Protein AF-A0A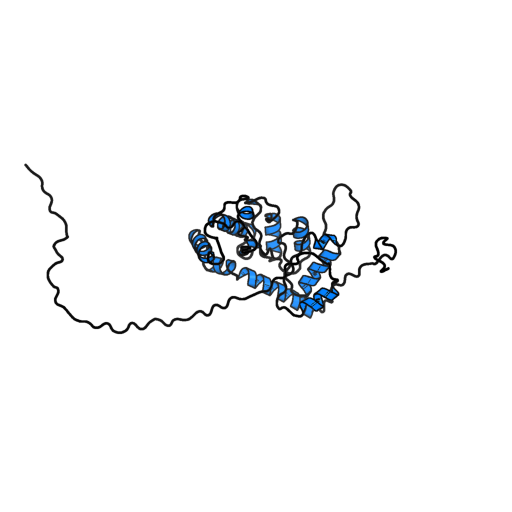1I8PXV7-F1 (afdb_monomer)

Secondary structure (DSSP, 8-state):
----PPP-TTSSS-S-------PPPPP-PPP------PPPP--EE---SS----HHHHHHHHTT-SS-EEE--TTGGGG-------S----PPPHHHHHHHHHHHHHT--EE-TT--HHHHHHHHHH-SSPPEESS--BTTTS--TTSBPHHHHHHHHHHT-EEEEP--HHHHTSSS--BHHHHHHHHHHHHHHH-GGGEEE---TTS-S-PPBT-SSGGGHHHHHHHHHHTT--HHHHHIIIIIHHHHHHHHHHHHHHHHHHTTPPP--------TT-TT-----

Radius of gyration: 28.36 Å; Cα contacts (8 Å, |Δi|>4): 393; chains: 1; bounding box: 56×61×109 Å

Organism: Stomoxys calcitrans (NCBI:txid35570)

Nearest PDB structures (foldseek):
  3itc-assembly1_A  TM=8.825E-01  e=2.964E-19  Streptomyces coelicolor
  6vgo-assembly1_A  TM=7.854E-01  e=2.476E-19  Homo sapiens
  1itq-assembly1_B  TM=7.625E-01  e=9.831E-19  Homo sapiens
  2i5g-assembly1_B  TM=8.433E-01  e=7.263E-14  Pseudomonas aeruginosa
  3neh-assembly2_B  TM=8.365E-01  e=6.286E-13  Listeria monocytogenes serotype 4b str. F2365

Structure (mmCIF, N/CA/C/O backbone):
data_AF-A0A1I8PXV7-F1
#
_entry.id   AF-A0A1I8PXV7-F1
#
loop_
_atom_site.group_PDB
_atom_site.id
_atom_site.type_symbol
_atom_site.label_atom_id
_atom_site.label_alt_id
_atom_site.label_comp_id
_atom_site.label_asym_id
_atom_site.label_entity_id
_atom_site.label_seq_id
_atom_site.pdbx_PDB_ins_code
_atom_site.Cartn_x
_atom_site.Cartn_y
_atom_site.Cartn_z
_atom_site.occupancy
_atom_site.B_iso_or_equiv
_atom_site.auth_seq_id
_atom_site.auth_comp_id
_atom_site.auth_asym_id
_atom_site.auth_atom_id
_atom_site.pdbx_PDB_model_num
ATOM 1 N N . MET A 1 1 ? 30.992 -25.961 -68.995 1.00 37.19 1 MET A N 1
ATOM 2 C CA . MET A 1 1 ? 31.068 -24.525 -69.340 1.00 37.19 1 MET A CA 1
ATOM 3 C C . MET A 1 1 ? 29.777 -23.842 -68.898 1.00 37.19 1 MET A C 1
ATOM 5 O O . MET A 1 1 ? 28.724 -24.256 -69.345 1.00 37.19 1 MET A O 1
ATOM 9 N N . LYS A 1 2 ? 29.919 -22.825 -68.035 1.00 37.06 2 LYS A N 1
ATOM 10 C CA . LYS A 1 2 ? 29.008 -21.704 -67.702 1.00 37.06 2 LYS A CA 1
ATOM 11 C C . LYS A 1 2 ? 27.611 -21.975 -67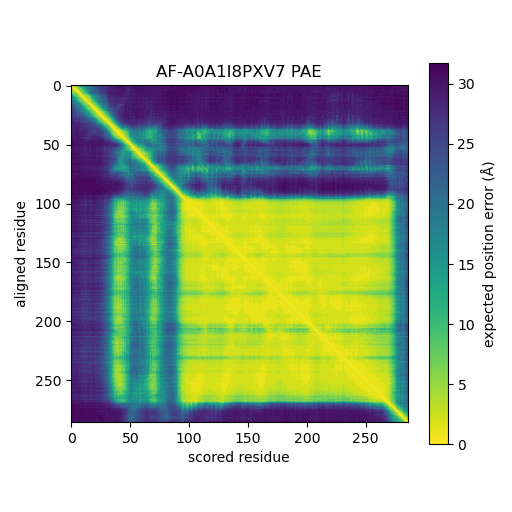.093 1.00 37.06 2 LYS A C 1
ATOM 13 O O . LYS A 1 2 ? 26.683 -22.420 -67.749 1.00 37.06 2 LYS A O 1
ATOM 18 N N . ASN A 1 3 ? 27.504 -21.535 -65.834 1.00 34.34 3 ASN A N 1
ATOM 19 C CA . ASN A 1 3 ? 26.310 -21.204 -65.048 1.00 34.34 3 ASN A CA 1
ATOM 20 C C . ASN A 1 3 ? 25.402 -20.149 -65.711 1.00 34.34 3 ASN A C 1
ATOM 22 O O . ASN A 1 3 ? 25.926 -19.159 -66.227 1.00 34.34 3 ASN A O 1
ATOM 26 N N . LYS A 1 4 ? 24.079 -20.239 -65.489 1.00 39.72 4 LYS A N 1
ATOM 27 C CA . LYS A 1 4 ? 23.257 -19.096 -65.029 1.00 39.72 4 LYS A CA 1
ATOM 28 C C . LYS A 1 4 ? 21.899 -19.550 -64.454 1.00 39.72 4 LYS A C 1
ATOM 30 O O . LYS A 1 4 ? 21.202 -20.346 -65.070 1.00 39.72 4 LYS A O 1
ATOM 35 N N . LYS A 1 5 ? 21.575 -19.041 -63.257 1.00 38.12 5 LYS A N 1
ATOM 36 C CA . LYS A 1 5 ? 20.282 -19.128 -62.544 1.00 38.12 5 LYS A CA 1
ATOM 37 C C . LYS A 1 5 ? 19.141 -18.507 -63.371 1.00 38.12 5 LYS A C 1
ATOM 39 O O . LYS A 1 5 ? 19.413 -17.522 -64.054 1.00 38.12 5 LYS A O 1
ATOM 44 N N . PRO A 1 6 ? 17.886 -18.973 -63.236 1.00 40.69 6 PRO A N 1
ATOM 45 C CA . PRO A 1 6 ? 16.718 -18.168 -63.564 1.00 40.69 6 PRO A CA 1
ATOM 46 C C . PRO A 1 6 ? 16.336 -17.256 -62.385 1.00 40.69 6 PRO A C 1
ATOM 48 O O . PRO A 1 6 ? 16.310 -17.680 -61.226 1.00 40.69 6 PRO A O 1
ATOM 51 N N . ASP A 1 7 ? 16.101 -15.992 -62.726 1.00 42.44 7 ASP A N 1
ATOM 52 C CA . ASP A 1 7 ? 15.756 -14.887 -61.838 1.00 42.44 7 ASP A CA 1
ATOM 53 C C . ASP A 1 7 ? 14.284 -14.923 -61.371 1.00 42.44 7 ASP A C 1
ATOM 55 O O . ASP A 1 7 ? 13.449 -15.675 -61.867 1.00 42.44 7 ASP A O 1
ATOM 59 N N . SER A 1 8 ? 14.029 -14.112 -60.345 1.00 39.75 8 SER A N 1
ATOM 60 C CA . SER A 1 8 ? 12.885 -14.029 -59.429 1.00 39.75 8 SER A CA 1
ATOM 61 C C . SER A 1 8 ? 11.462 -14.095 -59.999 1.00 39.75 8 SER A C 1
ATOM 63 O O . SER A 1 8 ? 11.155 -13.543 -61.050 1.00 39.75 8 SER A O 1
ATOM 65 N N . ALA A 1 9 ? 10.562 -14.610 -59.153 1.00 39.41 9 ALA A N 1
ATOM 66 C CA . ALA A 1 9 ? 9.099 -14.644 -59.247 1.00 39.41 9 ALA A CA 1
ATOM 67 C C . ALA A 1 9 ? 8.389 -13.263 -59.236 1.00 39.41 9 ALA A C 1
ATOM 69 O O . ALA A 1 9 ? 7.351 -13.104 -58.597 1.00 39.41 9 ALA A O 1
ATOM 70 N N . ALA A 1 10 ? 8.933 -12.259 -59.926 1.00 37.50 10 ALA A N 1
ATOM 71 C CA . ALA A 1 10 ? 8.373 -10.906 -59.996 1.00 37.50 10 ALA A CA 1
ATOM 72 C C . ALA A 1 10 ? 7.551 -10.625 -61.276 1.00 37.50 10 ALA A C 1
ATOM 74 O O . ALA A 1 10 ? 6.867 -9.607 -61.335 1.00 37.50 10 ALA A O 1
ATOM 75 N N . ASP A 1 11 ? 7.537 -11.533 -62.260 1.00 34.50 11 ASP A N 1
ATOM 76 C CA . ASP A 1 11 ? 6.943 -11.276 -63.589 1.00 34.50 11 ASP A CA 1
ATOM 77 C C . ASP A 1 11 ? 5.614 -11.997 -63.888 1.00 34.50 11 ASP A C 1
ATOM 79 O O . ASP A 1 11 ? 5.098 -11.923 -65.000 1.00 34.50 11 ASP A O 1
ATOM 83 N N . VAL A 1 12 ? 4.978 -12.635 -62.899 1.00 37.00 12 VAL A N 1
ATOM 84 C CA . VAL A 1 12 ? 3.647 -13.268 -63.082 1.00 37.00 12 VAL A CA 1
ATOM 85 C C . VAL A 1 12 ? 2.486 -12.317 -62.725 1.00 37.00 12 VAL A C 1
ATOM 87 O O . VAL A 1 12 ? 1.319 -12.669 -62.855 1.00 37.00 12 VAL A O 1
ATOM 90 N N . MET A 1 13 ? 2.762 -11.067 -62.335 1.00 33.72 13 MET A N 1
ATOM 91 C CA . MET A 1 13 ? 1.746 -10.156 -61.785 1.00 33.72 13 MET A CA 1
ATOM 92 C C . MET A 1 13 ? 1.446 -8.919 -62.649 1.00 33.72 13 MET A C 1
ATOM 94 O O . MET A 1 13 ? 1.262 -7.831 -62.113 1.00 33.72 13 MET A O 1
ATOM 98 N N . LYS A 1 14 ? 1.371 -9.049 -63.983 1.00 36.25 14 LYS A N 1
ATOM 99 C CA . LYS A 1 14 ? 0.862 -7.975 -64.868 1.00 36.25 14 LYS A CA 1
ATOM 100 C C . LYS A 1 14 ? 0.138 -8.505 -66.114 1.00 36.25 14 LYS A C 1
ATOM 102 O O . LYS A 1 14 ? 0.629 -8.371 -67.225 1.00 36.25 14 LYS A O 1
ATOM 107 N N . SER A 1 15 ? -1.061 -9.060 -65.956 1.00 35.09 15 SER A N 1
ATOM 108 C CA . SER A 1 15 ? -2.117 -8.942 -66.979 1.00 35.09 15 SER A CA 1
ATOM 109 C C . SER A 1 15 ? -3.463 -9.381 -66.406 1.00 35.09 15 SER A C 1
ATOM 111 O O . SER A 1 15 ? -3.721 -10.568 -66.260 1.00 35.09 15 SER A O 1
ATOM 113 N N . SER A 1 16 ? -4.290 -8.402 -66.021 1.00 31.20 16 SER A N 1
ATOM 114 C CA . SER A 1 16 ? -5.767 -8.437 -65.929 1.00 31.20 16 SER A CA 1
ATOM 115 C C . SER A 1 16 ? -6.234 -7.398 -64.907 1.00 31.20 16 SER A C 1
ATOM 117 O O . SER A 1 16 ? -6.727 -7.725 -63.833 1.00 31.20 16 SER A O 1
ATOM 119 N N . ILE A 1 17 ? -6.052 -6.115 -65.229 1.00 31.72 17 ILE A N 1
ATOM 120 C CA . ILE A 1 17 ? -6.784 -5.032 -64.567 1.00 31.72 17 ILE A CA 1
ATOM 121 C C . ILE A 1 17 ? -7.906 -4.647 -65.528 1.00 31.72 17 ILE A C 1
ATOM 123 O O . ILE A 1 17 ? -7.713 -3.856 -66.446 1.00 31.72 17 ILE A O 1
ATOM 127 N N . THR A 1 18 ? -9.077 -5.247 -65.331 1.00 31.31 18 THR A N 1
ATOM 128 C CA . THR A 1 18 ? -10.344 -4.691 -65.809 1.00 31.31 18 THR A CA 1
ATOM 129 C C . THR A 1 18 ? -11.074 -4.165 -64.585 1.00 31.31 18 THR A C 1
ATOM 131 O O . THR A 1 18 ? -11.407 -4.903 -63.660 1.00 31.31 18 THR A O 1
ATOM 134 N N . THR A 1 19 ? -11.251 -2.853 -64.571 1.00 33.19 19 THR A N 1
ATOM 135 C CA . THR A 1 19 ? -11.905 -2.054 -63.543 1.00 33.19 19 THR A CA 1
ATOM 136 C C . THR A 1 19 ? -13.349 -2.508 -63.316 1.00 33.19 19 THR A C 1
ATOM 138 O O . THR A 1 19 ? -14.207 -2.377 -64.186 1.00 33.19 19 THR A O 1
ATOM 141 N N . ARG A 1 20 ? -13.649 -3.002 -62.110 1.00 32.22 20 ARG A N 1
ATOM 142 C CA . ARG A 1 20 ? -15.012 -3.001 -61.563 1.00 32.22 20 ARG A CA 1
ATOM 143 C C . ARG A 1 20 ? -15.072 -1.940 -60.474 1.00 32.22 20 ARG A C 1
ATOM 145 O O . ARG A 1 20 ? -14.502 -2.119 -59.403 1.00 32.22 20 ARG A O 1
ATOM 152 N N . ASN A 1 21 ? -15.754 -0.837 -60.769 1.00 33.03 21 ASN A N 1
ATOM 153 C CA . ASN A 1 21 ? -16.145 0.154 -59.774 1.00 33.03 21 ASN A CA 1
ATOM 154 C C . ASN A 1 21 ? -17.132 -0.499 -58.800 1.00 33.03 21 ASN A C 1
ATOM 156 O O . ASN A 1 21 ? -18.304 -0.676 -59.125 1.00 33.03 21 ASN A O 1
ATOM 160 N N . VAL A 1 22 ? -16.646 -0.871 -57.618 1.00 37.91 22 VAL A N 1
ATOM 161 C CA . VAL A 1 22 ? -17.479 -1.232 -56.471 1.00 37.91 22 VAL A CA 1
ATOM 162 C C . VAL A 1 22 ? -17.454 -0.035 -55.530 1.00 37.91 22 VAL A C 1
ATOM 164 O O . VAL A 1 22 ? -16.447 0.239 -54.884 1.00 37.91 22 VAL A O 1
ATOM 167 N N . THR A 1 23 ? -18.551 0.715 -55.487 1.00 40.38 23 THR A N 1
ATOM 168 C CA . THR A 1 23 ? -18.790 1.725 -54.449 1.00 40.38 23 THR A CA 1
ATOM 169 C C . THR A 1 23 ? -18.796 1.046 -53.075 1.00 40.38 23 THR A C 1
ATOM 171 O O . THR A 1 23 ? -19.535 0.069 -52.906 1.00 40.38 23 THR A O 1
ATOM 174 N N . PRO A 1 24 ? -18.014 1.520 -52.088 1.00 34.88 24 PRO A N 1
ATOM 175 C CA . PRO A 1 24 ? -18.022 0.933 -50.757 1.00 34.88 24 PRO A CA 1
ATOM 176 C C . PRO A 1 24 ? -19.365 1.220 -50.075 1.00 34.88 24 PRO A C 1
ATOM 178 O O . PRO A 1 24 ? -19.802 2.367 -49.985 1.00 34.88 24 PRO A O 1
ATOM 181 N N . LYS A 1 25 ? -20.032 0.164 -49.594 1.00 36.06 25 LYS A N 1
ATOM 182 C CA . LYS A 1 25 ? -21.112 0.295 -48.605 1.00 36.06 25 LYS A CA 1
ATOM 183 C C . LYS A 1 25 ? -20.536 0.988 -47.361 1.00 36.06 25 LYS A C 1
ATOM 185 O O . LYS A 1 25 ? -19.413 0.646 -46.983 1.00 36.06 25 LYS A O 1
ATOM 190 N N . PRO A 1 26 ? -21.272 1.906 -46.712 1.00 32.59 26 PRO A N 1
ATOM 191 C CA . PRO A 1 26 ? -20.818 2.497 -45.462 1.00 32.59 26 PRO A CA 1
ATOM 192 C C . PRO A 1 26 ? -20.601 1.374 -44.444 1.00 32.59 26 PRO A C 1
ATOM 194 O O . PRO A 1 26 ? -21.505 0.576 -44.182 1.00 32.59 26 PRO A O 1
ATOM 197 N N . GLN A 1 27 ? -19.373 1.274 -43.937 1.00 38.16 27 GLN A N 1
ATOM 198 C CA . GLN A 1 27 ? -19.062 0.432 -42.793 1.00 38.16 27 GLN A CA 1
ATOM 199 C C . GLN A 1 27 ? -19.828 1.005 -41.608 1.00 38.16 27 GLN A C 1
ATOM 201 O O . GLN A 1 27 ? -19.639 2.157 -41.229 1.00 38.16 27 GLN A O 1
ATOM 206 N N . GLN A 1 28 ? -20.747 0.212 -41.078 1.00 38.09 28 GLN A N 1
ATOM 207 C CA . GLN A 1 28 ? -21.437 0.532 -39.846 1.00 38.09 28 GLN A CA 1
ATOM 208 C C . GLN A 1 28 ? -20.403 0.385 -38.726 1.00 38.09 28 GLN A C 1
ATOM 210 O O . GLN A 1 28 ? -19.932 -0.725 -38.471 1.00 38.09 28 GLN A O 1
ATOM 215 N N . GLU A 1 29 ? -19.975 1.513 -38.155 1.00 35.06 29 GLU A N 1
ATOM 216 C CA . GLU A 1 29 ? -19.094 1.533 -36.988 1.00 35.06 29 GLU A CA 1
ATOM 217 C C . GLU A 1 29 ? -19.704 0.651 -35.885 1.00 35.06 29 GLU A C 1
ATOM 219 O O . GLU A 1 29 ? -20.920 0.715 -35.657 1.00 35.06 29 GLU A O 1
ATOM 224 N N . PRO A 1 30 ? -18.908 -0.201 -35.210 1.00 34.94 30 PRO A N 1
ATOM 225 C CA . PRO A 1 30 ? -19.382 -0.864 -34.004 1.00 34.94 30 PRO A CA 1
ATOM 226 C C . PRO A 1 30 ? -19.786 0.216 -32.990 1.00 34.94 30 PRO A C 1
ATOM 228 O O . PRO A 1 30 ? -19.138 1.266 -32.951 1.00 34.94 30 PRO A O 1
ATOM 231 N N . PRO A 1 31 ? -20.849 0.001 -32.193 1.00 31.12 31 PRO A N 1
ATOM 232 C CA . PRO A 1 31 ? -21.305 1.004 -31.247 1.00 31.12 31 PRO A CA 1
ATOM 233 C C . PRO A 1 31 ? -20.132 1.386 -30.347 1.00 31.12 31 PRO A C 1
ATOM 235 O O . PRO A 1 31 ? -19.516 0.535 -29.703 1.00 31.12 31 PRO A O 1
ATOM 238 N N . SER A 1 32 ? -19.797 2.675 -30.357 1.00 39.38 32 SER A N 1
ATOM 239 C CA . SER A 1 32 ? -18.915 3.273 -29.374 1.00 39.38 32 SER A CA 1
ATOM 240 C C . SER A 1 32 ? -19.643 3.208 -28.038 1.00 39.38 32 SER A C 1
ATOM 242 O O . SER A 1 32 ? -20.326 4.155 -27.643 1.00 39.38 32 SER A O 1
ATOM 244 N N . ASP A 1 33 ? -19.536 2.073 -27.356 1.00 30.92 33 ASP A N 1
ATOM 245 C CA . ASP A 1 33 ? -19.817 2.001 -25.935 1.00 30.92 33 ASP A CA 1
ATOM 246 C C . ASP A 1 33 ? -18.778 2.902 -25.272 1.00 30.92 33 ASP A C 1
ATOM 248 O O . ASP A 1 33 ? -17.650 2.508 -24.971 1.00 30.92 33 ASP A O 1
ATOM 252 N N . SER A 1 34 ? -19.133 4.179 -25.140 1.00 27.80 34 SER A N 1
ATOM 253 C CA . SER A 1 34 ? -18.388 5.132 -24.348 1.00 27.80 34 SER A CA 1
ATOM 254 C C . SER A 1 34 ? -18.424 4.600 -22.924 1.00 27.80 34 SER A C 1
ATOM 256 O O . SER A 1 34 ? -19.402 4.800 -22.200 1.00 27.80 34 SER A O 1
ATOM 258 N N . ILE A 1 35 ? -17.381 3.876 -22.523 1.00 28.47 35 ILE A N 1
ATOM 259 C CA . ILE A 1 35 ? -17.146 3.574 -21.120 1.00 28.47 35 ILE A CA 1
ATOM 260 C C . ILE A 1 35 ? -16.927 4.935 -20.463 1.00 28.47 35 ILE A C 1
ATOM 262 O O . ILE A 1 35 ? -15.847 5.519 -20.538 1.00 28.47 35 ILE A O 1
ATOM 266 N N . SER A 1 36 ? -17.992 5.485 -19.880 1.00 25.06 36 SER A N 1
ATOM 267 C CA . SER A 1 36 ? -17.918 6.664 -19.030 1.00 25.06 36 SER A CA 1
ATOM 268 C C . SER A 1 36 ? -17.224 6.230 -17.743 1.00 25.06 36 SER A C 1
ATOM 270 O O . SER A 1 36 ? -17.849 5.806 -16.775 1.00 25.06 36 SER A O 1
ATOM 272 N N . ALA A 1 37 ? -15.893 6.222 -17.777 1.00 34.81 37 ALA A N 1
ATOM 273 C CA . ALA A 1 37 ? -15.072 5.989 -16.607 1.00 34.81 37 ALA A CA 1
ATOM 274 C C . ALA A 1 37 ? -14.958 7.314 -15.848 1.00 34.81 37 ALA A C 1
ATOM 276 O O . ALA A 1 37 ? -14.145 8.176 -16.175 1.00 34.81 37 ALA A O 1
ATOM 277 N N . THR A 1 38 ? -15.810 7.498 -14.844 1.00 45.16 38 THR A N 1
ATOM 278 C CA . THR A 1 38 ? -15.675 8.619 -13.912 1.00 45.16 38 THR A CA 1
ATOM 279 C C . THR A 1 38 ? -14.521 8.329 -12.959 1.00 45.16 38 THR A C 1
ATOM 281 O O . THR A 1 38 ? -14.507 7.296 -12.288 1.00 45.16 38 THR A O 1
ATOM 284 N N . VAL A 1 39 ? -13.560 9.249 -12.865 1.00 47.06 39 VAL A N 1
ATOM 285 C CA . VAL A 1 39 ? -12.515 9.194 -11.835 1.00 47.06 39 VAL A CA 1
ATOM 286 C C . VAL A 1 39 ? -13.173 9.404 -10.471 1.00 47.06 39 VAL A C 1
ATOM 288 O O . VAL A 1 39 ? -13.771 10.450 -10.219 1.00 47.06 39 VAL A O 1
ATOM 291 N N . GLN A 1 40 ? -13.076 8.413 -9.585 1.00 54.97 40 GLN A N 1
ATOM 292 C CA . GLN A 1 40 ? -13.538 8.558 -8.206 1.00 54.97 40 GLN A CA 1
ATOM 293 C C . GLN A 1 40 ? -12.524 9.385 -7.412 1.00 54.97 40 GLN A C 1
ATOM 295 O O . GLN A 1 40 ? -11.362 9.005 -7.282 1.00 54.97 40 GLN A O 1
ATOM 300 N N . ILE A 1 41 ? -12.969 10.521 -6.877 1.00 53.12 41 ILE A N 1
ATOM 301 C CA . ILE A 1 41 ? -12.155 11.374 -6.009 1.00 53.12 41 ILE A CA 1
ATOM 302 C C . ILE A 1 41 ? -12.451 10.993 -4.560 1.00 53.12 41 ILE A C 1
ATOM 304 O O . ILE A 1 41 ? -13.570 11.173 -4.084 1.00 53.12 41 ILE A O 1
ATOM 308 N N . ILE A 1 42 ? -11.435 10.492 -3.859 1.00 61.47 42 ILE A N 1
ATOM 309 C CA . ILE A 1 42 ? -11.479 10.220 -2.420 1.00 61.47 42 ILE A CA 1
ATOM 310 C C . ILE A 1 42 ? -10.547 11.218 -1.740 1.00 61.47 42 ILE A C 1
ATOM 312 O O . ILE A 1 42 ? -9.351 11.266 -2.034 1.00 61.47 42 ILE A O 1
ATOM 316 N N . LEU A 1 43 ? -11.091 12.043 -0.845 1.00 47.81 43 LEU A N 1
ATOM 317 C CA . LEU A 1 43 ? -10.303 13.052 -0.150 1.00 47.81 43 LEU A CA 1
ATOM 318 C C . LEU A 1 43 ? -9.534 12.415 1.011 1.00 47.81 43 LEU A C 1
ATOM 320 O O . LEU A 1 43 ? -10.118 11.942 1.981 1.00 47.81 43 LEU A O 1
ATOM 324 N N . MET A 1 44 ? -8.206 12.459 0.940 1.00 53.47 44 MET A N 1
ATOM 325 C CA . MET A 1 44 ? -7.335 12.019 2.029 1.00 53.47 44 MET A CA 1
ATOM 326 C C . MET A 1 44 ? -6.737 13.228 2.748 1.00 53.47 44 MET A C 1
ATOM 328 O O . MET A 1 44 ? -6.075 14.068 2.136 1.00 53.47 44 MET A O 1
ATOM 332 N N . LEU A 1 45 ? -6.948 13.322 4.063 1.00 46.75 45 LEU A N 1
ATOM 333 C CA . LEU A 1 45 ? -6.397 14.409 4.867 1.00 46.75 45 LEU A CA 1
ATOM 334 C C . LEU A 1 45 ? -4.979 14.066 5.331 1.00 46.75 45 LEU A C 1
ATOM 336 O O . LEU A 1 45 ? -4.757 13.256 6.233 1.00 46.75 45 LEU A O 1
ATOM 340 N N . PHE A 1 46 ? -3.998 14.760 4.759 1.00 42.44 46 PHE A N 1
ATOM 341 C CA . PHE A 1 46 ? -2.618 14.731 5.234 1.00 42.44 46 PHE A CA 1
ATOM 342 C C . PHE A 1 46 ? -2.402 15.852 6.253 1.00 42.44 46 PHE A C 1
ATOM 344 O O . PHE A 1 46 ? -2.236 17.016 5.892 1.00 42.44 46 PHE A O 1
ATOM 351 N N . ARG A 1 47 ? -2.389 15.530 7.554 1.00 43.25 47 ARG A N 1
ATOM 352 C CA . ARG A 1 47 ? -2.034 16.527 8.579 1.00 43.25 47 ARG A CA 1
ATOM 353 C C . ARG A 1 47 ? -0.546 16.876 8.491 1.00 43.25 47 ARG A C 1
ATOM 355 O O . ARG A 1 47 ? 0.309 16.112 8.938 1.00 43.25 47 ARG A O 1
ATOM 362 N N . ASN A 1 48 ? -0.259 18.077 7.991 1.00 29.55 48 ASN A N 1
ATOM 363 C CA . ASN A 1 48 ? 0.977 18.808 8.264 1.00 29.55 48 ASN A CA 1
ATOM 364 C C . ASN A 1 48 ? 0.797 19.605 9.570 1.00 29.55 48 ASN A C 1
ATOM 366 O O . ASN A 1 48 ? -0.159 20.358 9.736 1.00 29.55 48 ASN A O 1
ATOM 370 N N . ASN A 1 49 ? 1.686 19.386 10.539 1.00 34.44 49 ASN A N 1
ATOM 371 C CA . ASN A 1 49 ? 1.578 19.912 11.903 1.00 34.44 49 ASN A CA 1
ATOM 372 C C . ASN A 1 49 ? 1.495 21.445 11.981 1.00 34.44 49 ASN A C 1
ATOM 374 O O . ASN A 1 49 ? 2.456 22.104 11.587 1.00 34.44 49 ASN A O 1
ATOM 378 N N . LYS A 1 50 ? 0.464 21.974 12.666 1.00 27.19 50 LYS A N 1
ATOM 379 C CA . LYS A 1 50 ? 0.623 23.137 13.569 1.00 27.19 50 LYS A CA 1
ATOM 380 C C . LYS A 1 50 ? -0.137 23.078 14.906 1.00 27.19 50 LYS A C 1
AT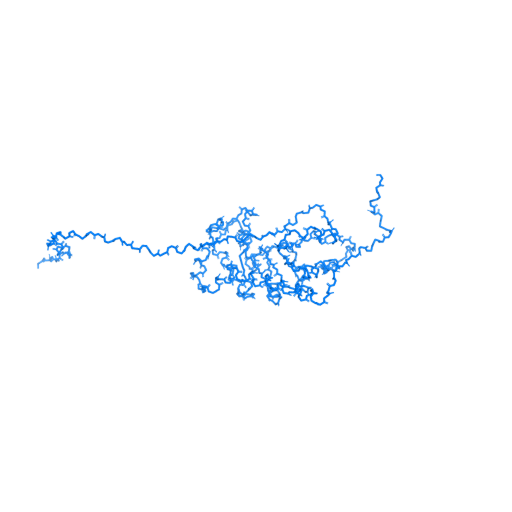OM 382 O O . LYS A 1 50 ? 0.382 23.659 15.846 1.00 27.19 50 LYS A O 1
ATOM 387 N N . CYS A 1 51 ? -1.230 22.327 15.086 1.00 27.80 51 CYS A N 1
ATOM 388 C CA . CYS A 1 51 ? -1.841 22.153 16.421 1.00 27.80 51 CYS A CA 1
ATOM 389 C C . CYS A 1 51 ? -2.473 20.761 16.600 1.00 27.80 51 CYS A C 1
ATOM 391 O O . CYS A 1 51 ? -3.115 20.237 15.682 1.00 27.80 51 CYS A O 1
ATOM 393 N N . ALA A 1 52 ? -2.297 20.165 17.784 1.00 36.50 52 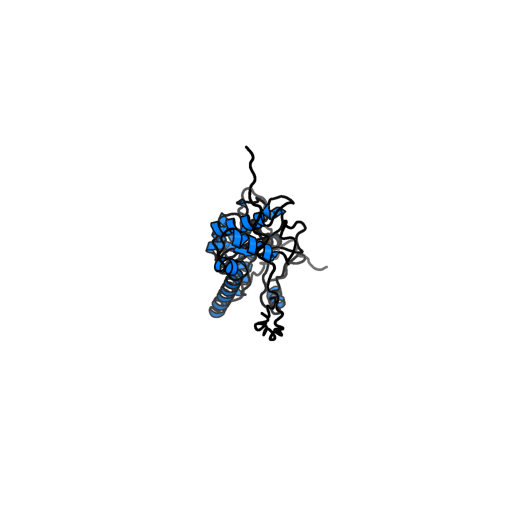ALA A N 1
ATOM 394 C CA . ALA A 1 52 ? -3.119 19.056 18.259 1.00 36.50 52 ALA A CA 1
ATOM 395 C C . ALA A 1 52 ? -4.505 19.620 18.606 1.00 36.50 52 ALA A C 1
ATOM 397 O O . ALA A 1 52 ? -4.596 20.608 19.326 1.00 36.50 52 ALA A O 1
ATOM 398 N N . ALA A 1 53 ? -5.561 19.028 18.053 1.00 36.28 53 ALA A N 1
ATOM 399 C CA . ALA A 1 53 ? -6.936 19.386 18.388 1.00 36.28 53 ALA A CA 1
ATOM 400 C C . ALA A 1 53 ? -7.505 18.251 19.250 1.00 36.28 53 ALA A C 1
ATOM 402 O O . ALA A 1 53 ? -7.163 17.094 18.974 1.00 36.28 53 ALA A O 1
ATOM 403 N N . PRO A 1 54 ? -8.305 18.548 20.286 1.00 36.94 54 PRO A N 1
ATOM 404 C CA . PRO A 1 54 ? -8.873 17.523 21.152 1.00 36.94 54 PRO A CA 1
ATOM 405 C C . PRO A 1 54 ? -9.816 16.584 20.369 1.00 36.94 54 PRO A C 1
ATOM 407 O O . PRO A 1 54 ? -10.335 16.980 19.321 1.00 36.94 54 PRO A O 1
ATOM 410 N N . PRO A 1 55 ? -10.055 15.348 20.854 1.00 42.62 55 PRO A N 1
ATOM 411 C CA . PRO A 1 55 ? -10.919 14.357 20.197 1.00 42.62 55 PRO A CA 1
ATOM 412 C C . PRO A 1 55 ? -12.323 14.888 19.855 1.00 42.62 55 PRO A C 1
ATOM 414 O O . PRO A 1 55 ? -12.867 14.591 18.799 1.00 42.62 55 PRO A O 1
ATOM 417 N N . SER A 1 56 ? -12.873 15.778 20.681 1.00 39.97 56 SER A N 1
ATOM 418 C CA . SER A 1 56 ? -14.161 16.435 20.422 1.00 39.97 56 SER A CA 1
ATOM 419 C C . SER A 1 56 ? -14.159 17.344 19.183 1.00 39.97 56 SER A C 1
ATOM 421 O O . SER A 1 56 ? -15.197 17.565 18.566 1.00 39.97 56 SER A O 1
ATOM 423 N N . SER A 1 57 ? -12.999 17.867 18.774 1.00 41.38 57 SER A N 1
ATOM 424 C CA . SER A 1 57 ? -12.861 18.725 17.589 1.00 41.38 57 SER A CA 1
ATOM 425 C C . SER A 1 57 ? -12.690 17.941 16.288 1.00 41.38 57 SER A C 1
ATOM 427 O O . SER A 1 57 ? -12.940 18.497 15.220 1.00 41.38 57 SER A O 1
ATOM 429 N N . VAL A 1 58 ? -12.260 16.673 16.346 1.00 48.06 58 VAL A N 1
ATOM 430 C CA . VAL A 1 58 ? -12.204 15.827 15.143 1.00 48.06 58 VAL A CA 1
ATOM 431 C C . VAL A 1 58 ? -13.595 15.363 14.736 1.00 48.06 58 VAL A C 1
ATOM 433 O O . VAL A 1 58 ? -13.867 15.420 13.547 1.00 48.06 58 VAL A O 1
ATOM 436 N N . GLU A 1 59 ? -14.506 15.047 15.664 1.00 42.12 59 GLU A N 1
ATOM 437 C CA . GLU A 1 59 ? -15.908 14.739 15.315 1.00 42.12 59 GLU A CA 1
ATOM 438 C C . GLU A 1 59 ? -16.611 15.916 14.610 1.00 42.12 59 GLU A C 1
ATOM 440 O O . GLU A 1 59 ? -17.290 15.712 13.603 1.00 42.12 59 GLU A O 1
ATOM 445 N N . ALA A 1 60 ? -16.387 17.155 15.069 1.00 32.25 60 ALA A N 1
ATOM 446 C CA . ALA A 1 60 ? -16.983 18.354 14.469 1.00 32.25 60 ALA A CA 1
ATOM 447 C C . ALA A 1 60 ? -16.424 18.692 13.072 1.00 32.25 60 ALA A C 1
ATOM 449 O O . ALA A 1 60 ? -17.146 19.230 12.235 1.00 32.25 60 ALA A O 1
ATOM 450 N N . LEU A 1 61 ? -15.155 18.366 12.800 1.00 34.03 61 LEU A N 1
ATOM 451 C CA . LEU A 1 61 ? -14.530 18.579 11.488 1.00 34.03 61 LEU A CA 1
ATOM 452 C C . LEU A 1 61 ? -14.789 17.405 10.517 1.00 34.03 61 LEU A C 1
ATOM 454 O O . LEU A 1 61 ? -14.761 17.602 9.304 1.00 34.03 61 LEU A O 1
ATOM 458 N N . LEU A 1 62 ? -15.059 16.197 11.031 1.00 38.97 62 LEU A N 1
ATOM 459 C CA . LEU A 1 62 ? -15.282 14.974 10.244 1.00 38.97 62 LEU A CA 1
ATOM 460 C C . LEU A 1 62 ? -16.682 14.850 9.639 1.00 38.97 62 LEU A C 1
ATOM 462 O O . LEU A 1 62 ? -16.846 14.116 8.667 1.00 38.97 62 LEU A O 1
ATOM 466 N N . PHE A 1 63 ? -17.686 15.541 10.184 1.00 31.39 63 PHE A N 1
ATOM 467 C CA . PHE A 1 63 ? -19.083 15.375 9.760 1.00 31.39 63 PHE A CA 1
ATOM 468 C C . PHE A 1 63 ? -19.365 15.849 8.315 1.00 31.39 63 PHE A C 1
ATOM 470 O O . PHE A 1 63 ? -20.471 15.661 7.817 1.00 31.39 63 PHE A O 1
ATOM 477 N N . LEU A 1 64 ? -18.380 16.446 7.626 1.00 29.50 64 LEU A N 1
ATOM 478 C CA . LEU A 1 64 ? -18.553 17.066 6.307 1.00 29.50 64 LEU A CA 1
ATOM 479 C C . LEU A 1 64 ? -17.936 16.299 5.119 1.00 29.50 64 LEU A C 1
ATOM 481 O O . LEU A 1 64 ? -18.149 16.710 3.981 1.00 29.50 64 LEU A O 1
ATOM 485 N N . LEU A 1 65 ? -17.166 15.222 5.323 1.00 31.58 65 LEU A N 1
ATOM 486 C CA . LEU A 1 65 ? -16.391 14.593 4.240 1.00 31.58 65 LEU A CA 1
ATOM 487 C C . LEU A 1 65 ? -16.516 13.062 4.256 1.00 31.58 65 LEU A C 1
ATOM 489 O O . LEU A 1 65 ? -15.982 12.383 5.133 1.00 31.58 65 LEU A O 1
ATOM 493 N N . LEU A 1 66 ? -17.227 12.525 3.259 1.00 38.12 66 LEU A N 1
ATOM 494 C CA . LEU A 1 66 ? -17.346 11.091 2.989 1.00 38.12 66 LEU A CA 1
ATOM 495 C C . LEU A 1 66 ? -15.955 10.482 2.725 1.00 38.12 66 LEU A C 1
ATOM 497 O O . LEU A 1 66 ? -15.285 10.833 1.759 1.00 38.12 66 LEU A O 1
ATOM 501 N N . VAL A 1 67 ? -15.582 9.542 3.601 1.00 41.22 67 VAL A N 1
ATOM 502 C CA . VAL A 1 67 ? -14.344 8.740 3.644 1.00 41.22 67 VAL A CA 1
ATOM 503 C C . VAL A 1 67 ? -13.093 9.523 4.073 1.00 41.22 67 VAL A C 1
ATOM 505 O O . VAL A 1 67 ? -12.213 9.841 3.279 1.00 41.22 67 VAL A O 1
ATOM 508 N N . CYS A 1 68 ? -12.978 9.790 5.378 1.00 45.22 68 CYS A N 1
ATOM 509 C CA . CYS A 1 68 ? -11.764 10.359 5.966 1.00 45.22 68 CYS A CA 1
ATOM 510 C C . CYS A 1 68 ? -10.750 9.263 6.333 1.00 45.22 68 CYS A C 1
ATOM 512 O O . CYS A 1 68 ? -10.941 8.484 7.266 1.00 45.22 68 CYS A O 1
ATOM 514 N N . HIS A 1 69 ? -9.622 9.264 5.630 1.00 46.44 69 HIS A N 1
ATOM 515 C CA . HIS A 1 69 ? -8.379 8.605 6.029 1.00 46.44 69 HIS A CA 1
ATOM 516 C C . HIS A 1 69 ? -7.518 9.582 6.842 1.00 46.44 69 HIS A C 1
ATOM 518 O O . HIS A 1 69 ? -7.318 10.719 6.406 1.00 46.44 69 HIS A O 1
ATOM 524 N N . ILE A 1 70 ? -6.993 9.165 8.001 1.00 49.53 70 ILE A N 1
ATOM 525 C CA . ILE A 1 70 ? -6.007 9.953 8.761 1.00 49.53 70 ILE A CA 1
ATOM 526 C C . ILE A 1 70 ? -4.669 9.227 8.747 1.00 49.53 70 ILE A C 1
ATOM 528 O O . ILE A 1 70 ? -4.543 8.089 9.199 1.00 49.53 70 ILE A O 1
ATOM 532 N N . ARG A 1 71 ? -3.632 9.949 8.317 1.00 49.97 71 ARG A N 1
ATOM 533 C CA . ARG A 1 71 ? -2.252 9.511 8.500 1.00 49.97 71 ARG A CA 1
ATOM 534 C C . ARG A 1 71 ? -1.783 9.744 9.928 1.00 49.97 71 ARG A C 1
ATOM 536 O O . ARG A 1 71 ? -1.730 10.886 10.391 1.00 49.97 71 ARG A O 1
ATOM 543 N N . ILE A 1 72 ? -1.368 8.673 10.599 1.00 54.50 72 ILE A N 1
ATOM 544 C CA . ILE A 1 72 ? -0.643 8.778 11.865 1.00 54.50 72 ILE A CA 1
ATOM 545 C C . ILE A 1 72 ? 0.800 9.182 11.535 1.00 54.50 72 ILE A C 1
ATOM 547 O O . ILE A 1 72 ? 1.405 8.665 10.605 1.00 54.50 72 ILE A O 1
ATOM 551 N N . ASN A 1 73 ? 1.368 10.144 12.263 1.00 41.34 73 ASN A N 1
ATOM 552 C CA . ASN A 1 73 ? 2.770 10.545 12.121 1.00 41.34 73 ASN A CA 1
ATOM 553 C C . ASN A 1 73 ? 3.452 10.468 13.492 1.00 41.34 73 ASN A C 1
ATOM 555 O O . ASN A 1 73 ? 2.837 10.801 14.506 1.00 41.34 73 ASN A O 1
ATOM 559 N N . ASN A 1 74 ? 4.740 10.111 13.529 1.00 38.47 74 ASN A N 1
ATOM 560 C CA . ASN A 1 74 ? 5.562 10.064 14.744 1.00 38.47 74 ASN A CA 1
ATOM 561 C C . ASN A 1 74 ? 5.509 11.364 15.570 1.00 38.47 74 ASN A C 1
ATOM 563 O O . ASN A 1 74 ? 5.700 11.341 16.782 1.00 38.47 74 ASN A O 1
ATOM 567 N N . LYS A 1 75 ? 5.237 12.515 14.941 1.00 36.12 75 LYS A N 1
ATOM 568 C CA . LYS A 1 75 ? 5.081 13.792 15.656 1.00 36.12 75 LYS A CA 1
ATOM 569 C C . LYS A 1 75 ? 3.702 13.981 16.304 1.00 36.12 75 LYS A C 1
ATOM 571 O O . LYS A 1 75 ? 3.641 14.626 17.344 1.00 36.12 75 LYS A O 1
ATOM 576 N N . THR A 1 76 ? 2.635 13.380 15.773 1.00 35.88 76 THR A N 1
ATOM 577 C CA . THR A 1 76 ? 1.318 13.315 16.440 1.00 35.88 76 THR A CA 1
ATOM 578 C C . THR A 1 76 ? 1.415 12.528 17.756 1.00 35.88 76 THR A C 1
ATOM 580 O O . THR A 1 76 ? 0.720 12.832 18.719 1.00 35.88 76 THR A O 1
ATOM 583 N N . LEU A 1 77 ? 2.365 11.587 17.834 1.00 36.78 77 LEU A N 1
ATOM 584 C CA . LEU A 1 77 ? 2.673 10.777 19.020 1.00 36.78 77 LEU A CA 1
ATOM 585 C C . LEU A 1 77 ? 3.476 11.527 20.098 1.00 36.78 77 LEU A C 1
ATOM 587 O O . LEU A 1 77 ? 3.551 11.070 21.237 1.00 36.78 77 LEU A O 1
ATOM 591 N N . HIS A 1 78 ? 4.078 12.679 19.776 1.00 29.95 78 HIS A N 1
ATOM 592 C CA . HIS A 1 78 ? 4.888 13.447 20.729 1.00 29.95 78 HIS A CA 1
ATOM 593 C C . HIS A 1 78 ? 4.083 14.351 21.673 1.00 29.95 78 HIS A C 1
ATOM 595 O O . HIS A 1 78 ? 4.685 14.944 22.566 1.00 29.95 78 HIS A O 1
ATOM 601 N N . ALA A 1 79 ? 2.753 14.408 21.553 1.00 29.25 79 ALA A N 1
ATOM 602 C CA . ALA A 1 79 ? 1.897 15.170 22.469 1.00 29.25 79 ALA A CA 1
ATOM 603 C C . ALA A 1 79 ? 1.802 14.575 23.894 1.00 29.25 79 ALA A C 1
ATOM 605 O O . ALA A 1 79 ? 1.136 15.141 24.751 1.00 29.25 79 ALA A O 1
ATOM 606 N N . SER A 1 80 ? 2.485 13.463 24.189 1.00 32.62 80 SER A N 1
ATOM 607 C CA . SER A 1 80 ? 2.628 12.952 25.556 1.00 32.62 80 SER A CA 1
ATOM 608 C C . SER A 1 80 ? 4.066 12.494 25.791 1.00 32.62 80 SER A C 1
ATOM 610 O O . SER A 1 80 ? 4.430 11.345 25.551 1.00 32.62 80 SER A O 1
ATOM 612 N N . LYS A 1 81 ? 4.928 13.429 26.200 1.00 27.06 81 LYS A N 1
ATOM 613 C CA . LYS A 1 81 ? 6.328 13.159 26.540 1.00 27.06 81 LYS A CA 1
ATOM 614 C C . LYS A 1 81 ? 6.564 13.499 28.013 1.00 27.06 81 LYS A C 1
ATOM 616 O O . LYS A 1 81 ? 7.088 14.555 28.329 1.00 27.06 81 LYS A O 1
ATOM 621 N N . HIS A 1 82 ? 6.236 12.569 28.909 1.00 29.75 82 HIS A N 1
ATOM 622 C CA . HIS A 1 82 ? 6.818 12.539 30.254 1.00 29.75 82 HIS A CA 1
ATOM 623 C C . HIS A 1 82 ? 7.285 11.124 30.597 1.00 29.75 82 HIS A C 1
ATOM 625 O O . HIS A 1 82 ? 6.511 10.266 31.005 1.00 29.75 82 HIS A O 1
ATOM 631 N N . GLY A 1 83 ? 8.585 10.893 30.420 1.00 25.95 83 GLY A N 1
ATOM 632 C CA . GLY A 1 83 ? 9.281 9.676 30.828 1.00 25.95 83 GLY A CA 1
ATOM 633 C C . GLY A 1 83 ? 10.773 9.824 30.547 1.00 25.95 83 GLY A C 1
ATOM 634 O O . GLY A 1 83 ? 11.165 10.055 29.406 1.00 25.95 83 GLY A O 1
ATOM 635 N N . LYS A 1 84 ? 11.589 9.802 31.604 1.00 25.52 84 LYS A N 1
ATOM 636 C CA . LYS A 1 84 ? 13.028 10.115 31.605 1.00 25.52 84 LYS A CA 1
ATOM 637 C C . LYS A 1 84 ? 13.832 9.221 30.648 1.00 25.52 84 LYS A C 1
ATOM 639 O O . LYS A 1 84 ? 13.539 8.042 30.494 1.00 25.52 84 LYS A O 1
ATOM 644 N N . ARG A 1 85 ? 14.902 9.792 30.075 1.00 34.75 85 ARG A N 1
ATOM 645 C CA . ARG A 1 85 ? 15.980 9.062 29.384 1.00 34.75 85 ARG A CA 1
ATOM 646 C C . ARG A 1 85 ? 16.575 8.010 30.327 1.00 34.75 85 ARG A C 1
ATOM 648 O O . ARG A 1 85 ? 17.166 8.371 31.340 1.00 34.75 85 ARG A O 1
ATOM 655 N N . GLY A 1 86 ? 16.442 6.742 29.955 1.00 25.38 86 GLY A N 1
ATOM 656 C CA . GLY A 1 86 ? 17.107 5.591 30.558 1.00 25.38 86 GLY A CA 1
ATOM 657 C C . GLY A 1 86 ? 17.218 4.479 29.513 1.00 25.38 86 GLY A C 1
ATOM 658 O O . GLY A 1 86 ? 16.299 4.289 28.721 1.00 25.38 86 GLY A O 1
ATOM 659 N N . ASN A 1 87 ? 18.380 3.830 29.453 1.00 30.09 87 ASN A N 1
ATOM 660 C CA . ASN A 1 87 ? 18.764 2.827 28.456 1.00 30.09 87 ASN A CA 1
ATOM 661 C C . ASN A 1 87 ? 17.721 1.711 28.272 1.00 30.09 87 ASN A C 1
ATOM 663 O O . ASN A 1 87 ? 17.264 1.126 29.246 1.00 30.09 87 ASN A O 1
ATOM 667 N N . GLY A 1 88 ? 17.422 1.391 27.006 1.00 33.62 88 GLY A N 1
ATOM 668 C CA . GLY A 1 88 ? 16.545 0.288 26.603 1.00 33.62 88 GLY A CA 1
ATOM 669 C C . GLY A 1 88 ? 15.063 0.606 26.794 1.00 33.62 88 GLY A C 1
ATOM 670 O O . GLY A 1 88 ? 14.477 0.277 27.816 1.00 33.62 88 GLY A O 1
ATOM 671 N N . SER A 1 89 ? 14.421 1.252 25.820 1.00 26.66 89 SER A N 1
ATOM 672 C CA . SER A 1 89 ? 12.976 1.499 25.885 1.00 26.66 89 SER A CA 1
ATOM 673 C C . SER A 1 89 ? 12.311 1.175 24.559 1.00 26.66 89 SER A C 1
ATOM 675 O O . SER A 1 89 ? 12.421 1.910 23.579 1.00 26.66 89 SER A O 1
ATOM 677 N N . PHE A 1 90 ? 11.630 0.032 24.579 1.00 32.06 90 PHE A N 1
ATOM 678 C CA . PHE A 1 90 ? 10.529 -0.353 23.708 1.00 32.06 90 PHE A CA 1
ATOM 679 C C . PHE A 1 90 ? 9.649 0.880 23.459 1.00 32.06 90 PHE A C 1
ATOM 681 O O . PHE A 1 90 ? 9.058 1.421 24.395 1.00 32.06 90 PHE A O 1
ATOM 688 N N . MET A 1 91 ? 9.638 1.393 22.227 1.00 35.41 91 MET A N 1
ATOM 689 C CA . MET A 1 91 ? 8.887 2.598 21.873 1.00 35.41 91 MET A CA 1
ATOM 690 C C . MET A 1 91 ? 7.413 2.221 21.702 1.00 35.41 91 MET A C 1
ATOM 692 O O . MET A 1 91 ? 6.909 2.146 20.590 1.00 35.41 91 MET A O 1
ATOM 696 N N . LEU A 1 92 ? 6.777 1.916 22.833 1.00 39.84 92 LEU A N 1
ATOM 697 C CA . LEU A 1 92 ? 5.361 1.613 22.960 1.00 39.84 92 LEU A CA 1
ATOM 698 C C . LEU A 1 92 ? 4.564 2.871 22.595 1.00 39.84 92 LEU A C 1
ATOM 700 O O . LEU A 1 92 ? 4.840 3.958 23.114 1.00 39.84 92 LEU A O 1
ATOM 704 N N . LEU A 1 93 ? 3.552 2.731 21.745 1.00 52.25 93 LEU A N 1
ATOM 705 C CA . LEU A 1 93 ? 2.503 3.718 21.560 1.00 52.25 93 LEU A CA 1
ATOM 706 C C . LEU A 1 93 ? 2.013 4.178 22.934 1.00 52.25 93 LEU A C 1
ATOM 708 O O . LEU A 1 93 ? 1.606 3.364 23.770 1.00 52.25 93 LEU A O 1
ATOM 712 N N . SER A 1 94 ? 2.047 5.493 23.164 1.00 58.31 94 SER A N 1
ATOM 713 C CA . SER A 1 94 ? 1.442 6.098 24.351 1.00 58.31 94 SER A CA 1
ATOM 714 C C . SER A 1 94 ? -0.027 5.665 24.442 1.00 58.31 94 SER A C 1
ATOM 716 O O . SER A 1 94 ? -0.660 5.416 23.411 1.00 58.31 94 SER A O 1
ATOM 718 N N . ARG A 1 95 ? -0.589 5.572 25.659 1.00 60.16 95 ARG A N 1
ATOM 719 C CA . ARG A 1 95 ? -1.993 5.151 25.882 1.00 60.16 95 ARG A CA 1
ATOM 720 C C . ARG A 1 95 ? -2.959 5.864 24.922 1.00 60.16 95 ARG A C 1
ATOM 722 O O . ARG A 1 95 ? -3.778 5.194 24.304 1.00 60.16 95 ARG A O 1
ATOM 729 N N . GLY A 1 96 ? -2.725 7.159 24.685 1.00 65.00 96 GLY A N 1
ATOM 730 C CA . GLY A 1 96 ? -3.503 7.982 23.757 1.00 65.00 96 GLY A CA 1
ATOM 731 C C . GLY A 1 96 ? -3.512 7.526 22.299 1.00 65.00 96 GLY A C 1
ATOM 732 O O . GLY A 1 96 ? -4.507 7.699 21.608 1.00 65.00 96 GLY A O 1
ATOM 733 N N . THR A 1 97 ? -2.453 6.886 21.804 1.00 67.88 97 THR A N 1
ATOM 734 C CA . THR A 1 97 ? -2.430 6.455 20.395 1.00 67.88 97 THR A CA 1
ATOM 735 C C . THR A 1 97 ? -3.263 5.202 20.167 1.00 67.88 97 THR A C 1
ATOM 737 O O . THR A 1 97 ? -3.950 5.093 19.154 1.00 67.88 97 THR A O 1
ATOM 740 N N . ARG A 1 98 ? -3.247 4.265 21.122 1.00 83.38 98 ARG A N 1
ATOM 741 C CA . ARG A 1 98 ? -4.087 3.061 21.044 1.00 83.38 98 ARG A CA 1
ATOM 742 C C . ARG A 1 98 ? -5.570 3.453 21.074 1.00 83.38 98 ARG A C 1
ATOM 744 O O . ARG A 1 98 ? -6.362 2.877 20.335 1.00 83.38 98 ARG A O 1
ATOM 751 N N . THR A 1 99 ? -5.926 4.466 21.868 1.00 84.38 99 THR A N 1
ATOM 752 C CA . THR A 1 99 ? -7.266 5.075 21.890 1.00 84.38 99 THR A CA 1
ATOM 753 C C . THR A 1 99 ? -7.644 5.658 20.527 1.00 84.38 99 THR A C 1
ATOM 755 O O . THR A 1 99 ? -8.713 5.344 20.014 1.00 84.38 99 THR A O 1
ATOM 758 N N . ILE A 1 100 ? -6.747 6.429 19.897 1.00 85.81 100 ILE A N 1
ATOM 759 C CA . ILE A 1 100 ? -6.987 7.016 18.567 1.00 85.81 100 ILE A CA 1
ATOM 760 C C . ILE A 1 100 ? -7.260 5.933 17.517 1.00 85.81 100 ILE A C 1
ATOM 762 O O . ILE A 1 100 ? -8.206 6.066 16.753 1.00 85.81 100 ILE A O 1
ATOM 766 N N . ILE A 1 101 ? -6.477 4.852 17.483 1.00 89.19 101 ILE A N 1
ATOM 767 C CA . ILE A 1 101 ? -6.677 3.768 16.502 1.00 89.19 101 ILE A CA 1
ATOM 768 C C . ILE A 1 101 ? -8.037 3.091 16.697 1.00 89.19 101 ILE A C 1
ATOM 770 O O . ILE A 1 101 ? -8.759 2.860 15.728 1.00 89.19 101 ILE A O 1
ATOM 774 N N . ARG A 1 102 ? -8.428 2.827 17.947 1.00 91.00 102 ARG A N 1
ATOM 775 C CA . ARG A 1 102 ? -9.748 2.258 18.251 1.00 91.00 102 ARG A CA 1
ATOM 776 C C . ARG A 1 102 ? -10.882 3.188 17.838 1.00 91.00 102 ARG A C 1
ATOM 778 O O . ARG A 1 102 ? -11.887 2.722 17.306 1.00 91.00 102 ARG A O 1
ATOM 785 N N . GLU A 1 103 ? -10.705 4.490 18.038 1.00 90.56 103 GLU A N 1
ATOM 786 C CA . GLU A 1 103 ? -11.664 5.501 17.603 1.00 90.56 103 GLU A CA 1
ATOM 787 C C . GLU A 1 103 ? -11.751 5.580 16.076 1.00 90.56 103 GLU A C 1
ATOM 789 O O . GLU A 1 103 ? -12.847 5.602 15.523 1.00 90.56 103 GLU A O 1
ATOM 794 N N . MET A 1 104 ? -10.618 5.498 15.374 1.00 91.88 104 MET A N 1
ATOM 795 C CA . MET A 1 104 ? -10.592 5.394 13.915 1.00 91.88 104 MET A CA 1
ATOM 796 C C . MET A 1 104 ? -11.359 4.158 13.431 1.00 91.88 104 MET A C 1
ATOM 798 O O . MET A 1 104 ? -12.198 4.273 12.541 1.00 91.88 104 MET A O 1
ATOM 802 N N . ASN A 1 105 ? -11.160 2.991 14.055 1.00 94.50 105 ASN A N 1
ATOM 803 C CA . ASN A 1 105 ? -11.931 1.791 13.720 1.00 94.50 105 ASN A CA 1
ATOM 804 C C . ASN A 1 105 ? -13.433 1.962 14.019 1.00 94.50 105 ASN A C 1
ATOM 806 O O . ASN A 1 105 ? -14.260 1.536 13.217 1.00 94.50 105 ASN A O 1
ATOM 810 N N . ARG A 1 106 ? -13.803 2.610 15.135 1.00 94.88 106 ARG A N 1
ATOM 811 C CA . ARG A 1 106 ? -15.205 2.917 15.489 1.00 94.88 106 ARG A CA 1
ATOM 812 C C . ARG A 1 106 ? -15.879 3.821 14.462 1.00 94.88 106 ARG A C 1
ATOM 814 O O . ARG A 1 106 ? -17.051 3.622 14.160 1.00 94.88 106 ARG A O 1
ATOM 821 N N . LEU A 1 107 ? -15.147 4.796 13.932 1.00 92.00 107 LEU A N 1
ATOM 822 C CA . LEU A 1 107 ? -15.641 5.759 12.949 1.00 92.00 107 LEU A CA 1
ATOM 823 C C . LEU A 1 107 ? -15.633 5.223 11.509 1.00 92.00 107 LEU A C 1
ATOM 825 O O . LEU A 1 107 ? -16.291 5.802 10.646 1.00 92.00 107 LEU A O 1
ATOM 829 N N . GLY A 1 108 ? -14.938 4.115 11.239 1.00 91.19 108 GLY A N 1
ATOM 830 C CA . GLY A 1 108 ? -14.737 3.607 9.877 1.00 91.19 108 GLY A CA 1
ATOM 831 C C . GLY A 1 108 ? -13.691 4.400 9.107 1.00 91.19 108 GLY A C 1
ATOM 832 O O . GLY A 1 108 ? -13.816 4.612 7.905 1.00 91.19 108 GLY A O 1
ATOM 833 N N . MET A 1 109 ? -12.671 4.872 9.814 1.00 90.19 109 MET A N 1
ATOM 834 C CA . MET A 1 109 ? -11.530 5.558 9.236 1.00 90.19 109 MET A CA 1
ATOM 835 C C . MET A 1 109 ? -10.392 4.573 9.004 1.00 90.19 109 MET A C 1
ATOM 837 O O . MET A 1 109 ? -9.995 3.837 9.911 1.00 90.19 109 MET A O 1
ATOM 841 N N . MET A 1 110 ? -9.822 4.606 7.801 1.00 91.31 110 MET A N 1
ATOM 842 C CA . MET A 1 110 ? -8.609 3.854 7.491 1.00 91.31 110 MET A CA 1
ATOM 843 C C . MET A 1 110 ? -7.418 4.401 8.284 1.00 91.31 110 MET A C 1
ATOM 845 O O . MET A 1 110 ? -7.238 5.615 8.416 1.00 91.31 110 MET A O 1
ATOM 849 N N . VAL A 1 111 ? -6.602 3.486 8.807 1.00 93.12 111 VAL A N 1
ATOM 850 C CA . VAL A 1 111 ? -5.357 3.794 9.518 1.00 93.12 111 VAL A CA 1
ATOM 851 C C . VAL A 1 111 ? -4.195 3.746 8.525 1.00 93.12 111 VAL A C 1
ATOM 853 O O . VAL A 1 111 ? -3.859 2.667 8.039 1.00 93.12 111 VAL A O 1
ATOM 856 N N . ASP A 1 112 ? -3.573 4.898 8.233 1.00 94.50 112 ASP A N 1
ATOM 857 C CA . ASP A 1 112 ? -2.328 4.953 7.442 1.00 94.50 112 ASP A CA 1
ATOM 858 C C . ASP A 1 112 ? -1.111 4.672 8.303 1.00 94.50 112 ASP A C 1
ATOM 860 O O . ASP A 1 112 ? -0.883 5.361 9.306 1.00 94.50 112 ASP A O 1
ATOM 864 N N . LEU A 1 113 ? -0.257 3.783 7.819 1.00 93.19 113 LEU A N 1
ATOM 865 C CA . LEU A 1 113 ? 1.051 3.518 8.395 1.00 93.19 113 LEU A CA 1
ATOM 866 C C . LEU A 1 113 ? 2.202 4.037 7.520 1.00 93.19 113 LEU A C 1
ATOM 868 O O . LEU A 1 113 ? 3.367 3.930 7.906 1.00 93.19 113 LEU A O 1
ATOM 872 N N . SER A 1 114 ? 1.937 4.672 6.374 1.00 90.44 114 SER A N 1
ATOM 873 C CA . SER A 1 114 ? 3.004 5.350 5.632 1.00 90.44 114 SER A CA 1
ATOM 874 C C . SER A 1 114 ? 3.581 6.527 6.441 1.00 90.44 114 SER A C 1
ATOM 876 O O . SER A 1 114 ? 2.846 7.339 6.996 1.00 90.44 114 SER A O 1
ATOM 878 N N . HIS A 1 115 ? 4.917 6.672 6.435 1.00 89.25 115 HIS A N 1
ATOM 879 C CA . HIS A 1 115 ? 5.723 7.642 7.224 1.00 89.25 115 HIS A CA 1
ATOM 880 C C . HIS A 1 115 ? 5.899 7.337 8.722 1.00 89.25 115 HIS A C 1
ATOM 882 O O . HIS A 1 115 ? 6.589 8.105 9.399 1.00 89.25 115 HIS A O 1
ATOM 888 N N . VAL A 1 116 ? 5.322 6.264 9.264 1.00 85.00 116 VAL A N 1
ATOM 889 C CA . VAL A 1 116 ? 5.485 5.944 10.694 1.00 85.00 116 VAL A CA 1
ATOM 890 C C . VAL A 1 116 ? 6.759 5.142 10.968 1.00 85.00 116 VAL A C 1
ATOM 892 O O . VAL A 1 116 ? 7.381 4.606 10.055 1.00 85.00 116 VAL A O 1
ATOM 895 N N . SER A 1 117 ? 7.181 5.077 12.235 1.00 87.62 117 SER A N 1
ATOM 896 C CA . SER A 1 117 ? 8.272 4.179 12.646 1.00 87.62 117 SER A CA 1
ATOM 897 C C . SER A 1 117 ? 7.826 2.712 12.656 1.00 87.62 117 SER A C 1
ATOM 899 O O . SER A 1 117 ? 6.655 2.435 12.900 1.00 87.62 117 SER A O 1
ATOM 901 N N . THR A 1 118 ? 8.755 1.763 12.510 1.00 89.12 118 THR A N 1
ATOM 902 C CA . THR A 1 118 ? 8.461 0.320 12.637 1.00 89.12 118 THR A CA 1
ATOM 903 C C . THR A 1 118 ? 7.806 -0.036 13.981 1.00 89.12 118 THR A C 1
ATOM 905 O O . THR A 1 118 ? 6.913 -0.875 14.025 1.00 89.12 118 THR A O 1
ATOM 908 N N . GLY A 1 119 ? 8.182 0.638 15.078 1.00 87.56 119 GLY A N 1
ATOM 909 C CA . GLY A 1 119 ? 7.521 0.457 16.380 1.00 87.56 119 GLY A CA 1
ATOM 910 C C . GLY A 1 119 ? 6.043 0.855 16.341 1.00 87.56 119 GLY A C 1
ATOM 911 O O . GLY A 1 119 ? 5.179 0.096 16.766 1.00 87.56 119 GLY A O 1
ATOM 912 N N . THR A 1 120 ? 5.741 2.001 15.725 1.00 86.44 120 THR A N 1
ATOM 913 C CA . THR A 1 120 ? 4.362 2.449 15.490 1.00 86.44 120 THR A CA 1
ATOM 914 C C . THR A 1 120 ? 3.593 1.505 14.567 1.00 86.44 120 THR A C 1
ATOM 916 O O . THR A 1 120 ? 2.420 1.262 14.829 1.00 86.44 120 THR A O 1
ATOM 919 N N . MET A 1 121 ? 4.228 0.959 13.519 1.00 91.19 121 MET A N 1
ATOM 920 C CA . MET A 1 121 ? 3.591 -0.032 12.638 1.00 91.19 121 MET A CA 1
ATOM 921 C C . MET A 1 121 ? 3.148 -1.254 13.443 1.00 91.19 121 MET A C 1
ATOM 923 O O . MET A 1 121 ? 1.988 -1.648 13.372 1.00 91.19 121 MET A O 1
ATOM 927 N N . ARG A 1 122 ? 4.062 -1.810 14.248 1.00 92.94 122 ARG A N 1
ATOM 928 C CA . ARG A 1 122 ? 3.814 -2.995 15.074 1.00 92.94 122 ARG A CA 1
ATOM 929 C C . ARG A 1 122 ? 2.659 -2.782 16.041 1.00 92.94 122 ARG A C 1
ATOM 931 O O . ARG A 1 122 ? 1.730 -3.581 16.067 1.00 92.94 122 ARG A O 1
ATOM 938 N N . ASP A 1 123 ? 2.695 -1.693 16.795 1.00 88.94 123 ASP A N 1
ATOM 939 C CA . ASP A 1 123 ? 1.662 -1.416 17.788 1.00 88.94 123 ASP A CA 1
ATOM 940 C C . ASP A 1 123 ? 0.307 -1.090 17.142 1.00 88.94 123 ASP A C 1
ATOM 942 O O . ASP A 1 123 ? -0.740 -1.418 17.697 1.00 88.94 123 ASP A O 1
ATOM 946 N N . ALA A 1 124 ? 0.299 -0.449 15.969 1.00 91.06 124 ALA A N 1
ATOM 947 C CA . ALA A 1 124 ? -0.938 -0.189 15.245 1.00 91.06 124 ALA A CA 1
ATOM 948 C C . ALA A 1 124 ? -1.559 -1.477 14.695 1.00 91.06 124 ALA A C 1
ATOM 950 O O . ALA A 1 124 ? -2.767 -1.661 14.815 1.00 91.06 124 ALA A O 1
ATOM 951 N N . LEU A 1 125 ? -0.739 -2.379 14.153 1.00 94.75 125 LEU A N 1
ATOM 952 C CA . LEU A 1 125 ? -1.167 -3.701 13.691 1.00 94.75 125 LEU A CA 1
ATOM 953 C C . LEU A 1 125 ? -1.659 -4.593 14.837 1.00 94.75 125 LEU A C 1
ATOM 955 O O . LEU A 1 125 ? -2.553 -5.405 14.628 1.00 94.75 125 LEU A O 1
ATOM 959 N N . GLU A 1 126 ? -1.108 -4.433 16.043 1.00 94.38 126 GLU A N 1
ATOM 960 C CA . GLU A 1 126 ? -1.573 -5.137 17.244 1.00 94.38 126 GLU A CA 1
ATOM 961 C C . GLU A 1 126 ? -2.945 -4.631 17.724 1.00 94.38 126 GLU A C 1
ATOM 963 O O . GLU A 1 126 ? -3.744 -5.398 18.255 1.00 94.38 126 GLU A O 1
ATOM 968 N N . VAL A 1 127 ? -3.218 -3.330 17.575 1.00 93.69 127 VAL A N 1
ATOM 969 C CA . VAL A 1 127 ? -4.417 -2.686 18.137 1.00 93.69 127 VAL A CA 1
ATOM 970 C C . VAL A 1 127 ? -5.574 -2.591 17.145 1.00 93.69 127 VAL A C 1
ATOM 972 O O . VAL A 1 127 ? -6.723 -2.598 17.581 1.00 93.69 127 VAL A O 1
ATOM 975 N N . SER A 1 128 ? -5.295 -2.447 15.848 1.00 95.56 128 SER A N 1
ATOM 976 C CA . SER A 1 128 ? -6.328 -2.190 14.844 1.00 95.56 128 SER A CA 1
ATOM 977 C C . SER A 1 128 ? -7.205 -3.419 14.623 1.00 95.56 128 SER A C 1
ATOM 979 O O . SER A 1 128 ? -6.735 -4.475 14.206 1.00 95.56 128 SER A O 1
ATOM 981 N N . GLU A 1 129 ? -8.502 -3.247 14.852 1.00 96.44 129 GLU A N 1
ATOM 982 C CA . GLU A 1 129 ? -9.533 -4.255 14.585 1.00 96.44 129 GLU A CA 1
ATOM 983 C C . GLU A 1 129 ? -9.989 -4.229 13.119 1.00 96.44 129 GLU A C 1
ATOM 985 O O . GLU A 1 129 ? -10.551 -5.202 12.625 1.00 96.44 129 GLU A O 1
ATOM 990 N N . ALA A 1 130 ? -9.740 -3.119 12.418 1.00 97.19 130 ALA A N 1
ATOM 991 C CA . ALA A 1 130 ? -9.971 -2.993 10.984 1.00 97.19 130 ALA A CA 1
ATOM 992 C C . ALA A 1 130 ? -8.656 -3.120 10.190 1.00 97.19 130 ALA A C 1
ATOM 994 O O . ALA A 1 130 ? -7.578 -2.852 10.744 1.00 97.19 130 ALA A O 1
ATOM 995 N N . PRO A 1 131 ? -8.726 -3.472 8.894 1.00 98.19 131 PRO A N 1
ATOM 996 C CA . PRO A 1 131 ? -7.564 -3.475 8.017 1.00 98.19 131 PRO A CA 1
ATOM 997 C C . PRO A 1 131 ? -6.866 -2.112 7.944 1.00 98.19 131 PRO A C 1
ATOM 999 O O . PRO A 1 131 ? -7.509 -1.078 7.744 1.00 98.19 131 PRO A O 1
ATOM 1002 N N . VAL A 1 132 ? -5.541 -2.114 8.078 1.00 96.81 132 VAL A N 1
ATOM 1003 C CA . VAL A 1 132 ? -4.697 -0.919 7.922 1.00 96.81 132 VAL A CA 1
ATOM 1004 C C . VAL A 1 132 ? -4.219 -0.752 6.482 1.00 96.81 132 VAL A C 1
ATOM 1006 O O . VAL A 1 132 ? -4.241 -1.696 5.688 1.00 96.81 132 VAL A O 1
ATOM 1009 N N . ILE A 1 133 ? -3.724 0.441 6.150 1.00 97.25 133 ILE A N 1
ATOM 1010 C CA . ILE A 1 133 ? -3.120 0.709 4.845 1.00 97.25 133 ILE A CA 1
ATOM 1011 C C . ILE A 1 133 ? -1.722 1.308 4.987 1.00 97.25 133 ILE A C 1
ATOM 1013 O O . ILE A 1 133 ? -1.436 2.045 5.928 1.00 97.25 133 ILE A O 1
ATOM 1017 N N . PHE A 1 134 ? -0.868 1.054 4.005 1.00 97.00 134 PHE A N 1
ATOM 1018 C CA . PHE A 1 134 ? 0.270 1.915 3.697 1.00 97.00 134 PHE A CA 1
ATOM 1019 C C . PHE A 1 134 ? -0.047 2.634 2.395 1.00 97.00 134 PHE A C 1
ATOM 1021 O O . PHE A 1 134 ? -0.032 2.007 1.335 1.00 97.00 134 PHE A O 1
ATOM 1028 N N . SER A 1 135 ? -0.370 3.927 2.461 1.00 94.56 135 SER A N 1
ATOM 1029 C CA . SER A 1 135 ? -0.872 4.637 1.284 1.00 94.56 135 SER A CA 1
ATOM 1030 C C . SER A 1 135 ? 0.147 4.791 0.153 1.00 94.56 135 SER A C 1
ATOM 1032 O O . SER A 1 135 ? -0.238 4.952 -1.000 1.00 94.56 135 SER A O 1
ATOM 1034 N N . HIS A 1 136 ? 1.437 4.809 0.487 1.00 95.94 136 HIS A N 1
ATOM 1035 C CA . HIS A 1 136 ? 2.536 4.987 -0.466 1.00 95.94 136 HIS A CA 1
ATOM 1036 C C . HIS A 1 136 ? 3.876 4.612 0.188 1.00 95.94 136 HIS A C 1
ATOM 1038 O O . HIS A 1 136 ? 4.693 5.462 0.571 1.00 95.94 136 HIS A O 1
ATOM 1044 N N . SER A 1 137 ? 4.122 3.311 0.297 1.00 96.56 137 SER A N 1
ATOM 1045 C CA . SER A 1 137 ? 5.378 2.737 0.795 1.00 96.56 137 SER A CA 1
ATOM 1046 C C . SER A 1 137 ? 5.807 1.552 -0.073 1.00 96.56 137 SER A C 1
ATOM 1048 O O . SER A 1 137 ? 4.969 0.919 -0.707 1.00 96.56 137 SER A O 1
ATOM 1050 N N . SER A 1 138 ? 7.102 1.236 -0.089 1.00 97.94 138 SER A N 1
ATOM 1051 C CA . SER A 1 138 ? 7.657 0.135 -0.890 1.00 97.94 138 SER A CA 1
ATOM 1052 C C . SER A 1 138 ? 8.347 -0.912 0.006 1.00 97.94 138 SER A C 1
ATOM 1054 O O . SER A 1 138 ? 8.404 -0.758 1.227 1.00 97.94 138 SER A O 1
ATOM 1056 N N . ALA A 1 139 ? 8.816 -2.019 -0.574 1.00 98.38 139 ALA A N 1
ATOM 1057 C CA . ALA A 1 139 ? 9.483 -3.116 0.150 1.00 98.38 139 ALA A CA 1
ATOM 1058 C C . ALA A 1 139 ? 10.901 -2.769 0.654 1.00 98.38 139 ALA A C 1
ATOM 1060 O O . ALA A 1 139 ? 11.743 -2.307 -0.115 1.00 98.38 139 ALA A O 1
ATOM 1061 N N . TYR A 1 140 ? 11.185 -3.030 1.933 1.00 98.06 140 TYR A N 1
ATOM 1062 C CA . TYR A 1 140 ? 12.475 -2.707 2.560 1.00 98.06 140 TYR A CA 1
ATOM 1063 C C . TYR A 1 140 ? 13.622 -3.597 2.069 1.00 98.06 140 TYR A C 1
ATOM 1065 O O . TYR A 1 140 ? 14.735 -3.115 1.889 1.00 98.06 140 TYR A O 1
ATOM 1073 N N . GLU A 1 141 ? 13.343 -4.871 1.791 1.00 97.81 141 GLU A N 1
ATOM 1074 C CA . GLU A 1 141 ? 14.358 -5.847 1.369 1.00 97.81 141 GLU A CA 1
ATOM 1075 C C . GLU A 1 141 ? 14.977 -5.545 -0.006 1.00 97.81 141 GLU A C 1
ATOM 1077 O O . GLU A 1 141 ? 16.061 -6.030 -0.317 1.00 97.81 141 GLU A O 1
ATOM 1082 N N . LEU A 1 142 ? 14.309 -4.737 -0.836 1.00 97.94 142 LEU A N 1
ATOM 1083 C CA . LEU A 1 142 ? 14.858 -4.275 -2.118 1.00 97.94 142 LEU A CA 1
ATOM 1084 C C . LEU A 1 142 ? 15.557 -2.915 -1.999 1.00 97.94 142 LEU A C 1
ATOM 1086 O O . LEU A 1 142 ? 16.568 -2.678 -2.655 1.00 97.94 142 LEU A O 1
ATOM 1090 N N . CYS A 1 143 ? 15.048 -2.033 -1.135 1.00 97.44 143 CYS A N 1
ATOM 1091 C CA . CYS A 1 143 ? 15.690 -0.768 -0.800 1.00 97.44 143 CYS A CA 1
ATOM 1092 C C . CYS A 1 143 ? 15.473 -0.437 0.682 1.00 97.44 143 CYS A C 1
ATOM 1094 O O . CYS A 1 143 ? 14.357 -0.155 1.131 1.00 97.44 143 CYS A O 1
ATOM 1096 N N . ASN A 1 144 ? 16.573 -0.422 1.436 1.00 95.62 144 ASN A N 1
ATOM 1097 C CA . ASN A 1 144 ? 16.623 -0.389 2.899 1.00 95.62 144 ASN A CA 1
ATOM 1098 C C . ASN A 1 144 ? 16.441 1.013 3.520 1.00 95.62 144 ASN A C 1
ATOM 1100 O O . ASN A 1 144 ? 17.092 1.386 4.499 1.00 95.62 144 ASN A O 1
ATOM 1104 N N . THR A 1 145 ? 15.521 1.805 2.977 1.00 93.81 145 THR A N 1
ATOM 1105 C CA . THR A 1 145 ? 15.153 3.118 3.522 1.00 93.81 145 THR A CA 1
ATOM 1106 C C . THR A 1 145 ? 14.164 2.991 4.682 1.00 93.81 145 THR A C 1
ATOM 1108 O O . THR A 1 145 ? 13.279 2.140 4.671 1.00 93.81 145 THR A O 1
ATOM 1111 N N . SER A 1 146 ? 14.221 3.901 5.660 1.00 90.94 146 SER A N 1
ATOM 1112 C CA . SER A 1 146 ? 13.268 3.958 6.791 1.00 90.94 146 SER A CA 1
ATOM 1113 C C . SER A 1 146 ? 11.807 4.186 6.377 1.00 90.94 146 SER A C 1
ATOM 1115 O O . SER A 1 146 ? 10.903 4.166 7.209 1.00 90.94 146 SER A O 1
ATOM 1117 N N . ARG A 1 147 ? 11.579 4.452 5.090 1.00 92.81 147 ARG A N 1
ATOM 1118 C CA . ARG A 1 147 ? 10.280 4.700 4.465 1.00 92.81 147 ARG A CA 1
ATOM 1119 C C . ARG A 1 147 ? 9.609 3.450 3.915 1.00 92.81 147 ARG A C 1
ATOM 1121 O O . ARG A 1 147 ? 8.397 3.485 3.682 1.00 92.81 147 ARG A O 1
ATOM 1128 N N . ASN A 1 148 ? 10.397 2.399 3.735 1.00 97.19 148 ASN A N 1
ATOM 1129 C CA . ASN A 1 148 ? 9.964 1.115 3.233 1.00 97.19 148 ASN A CA 1
ATOM 1130 C C . ASN A 1 148 ? 9.652 0.157 4.381 1.00 97.19 148 ASN A C 1
ATOM 1132 O O . ASN A 1 148 ? 10.137 0.316 5.503 1.00 97.19 148 ASN A O 1
ATOM 1136 N N . VAL A 1 149 ? 8.805 -0.819 4.082 1.00 97.94 149 VAL A N 1
ATOM 1137 C CA . VAL A 1 149 ? 8.212 -1.728 5.063 1.00 97.94 149 VAL A CA 1
ATOM 1138 C C . VAL A 1 149 ? 8.965 -3.052 5.047 1.00 97.94 149 VAL A C 1
ATOM 1140 O O . VAL A 1 149 ? 9.191 -3.617 3.976 1.00 97.94 149 VAL A O 1
ATOM 1143 N N . GLN A 1 150 ? 9.381 -3.512 6.228 1.00 98.00 150 GLN A N 1
ATOM 1144 C CA . GLN A 1 150 ? 10.068 -4.792 6.420 1.00 98.00 150 GLN A CA 1
ATOM 1145 C C . GLN A 1 150 ? 9.122 -5.981 6.196 1.00 98.00 150 GLN A C 1
ATOM 1147 O O . GLN A 1 150 ? 7.913 -5.867 6.417 1.00 98.00 150 GLN A O 1
ATOM 1152 N N . ASP A 1 151 ? 9.667 -7.135 5.806 1.00 98.50 151 ASP A N 1
ATOM 1153 C CA . ASP A 1 151 ? 8.878 -8.336 5.496 1.00 98.50 151 ASP A CA 1
ATOM 1154 C C . ASP A 1 151 ? 8.037 -8.831 6.679 1.00 98.50 151 ASP A C 1
ATOM 1156 O O . ASP A 1 151 ? 6.896 -9.257 6.494 1.00 98.50 151 ASP A O 1
ATOM 1160 N N . ASP A 1 152 ? 8.544 -8.721 7.909 1.00 97.94 152 ASP A N 1
ATOM 1161 C CA . ASP A 1 152 ? 7.798 -9.075 9.122 1.00 97.94 152 ASP A CA 1
ATOM 1162 C C . ASP A 1 152 ? 6.554 -8.186 9.315 1.00 97.94 152 ASP A C 1
ATOM 1164 O O . ASP A 1 152 ? 5.484 -8.660 9.719 1.00 97.94 152 ASP A O 1
ATOM 1168 N N . MET A 1 153 ? 6.662 -6.901 8.974 1.00 98.06 153 MET A N 1
ATOM 1169 C CA . MET A 1 153 ? 5.548 -5.955 8.982 1.00 98.06 153 MET A CA 1
ATOM 1170 C C . MET A 1 153 ? 4.585 -6.202 7.818 1.00 98.06 153 MET A C 1
ATOM 1172 O O . MET A 1 153 ? 3.375 -6.140 8.032 1.00 98.06 153 MET A O 1
ATOM 1176 N N . LEU A 1 154 ? 5.076 -6.557 6.625 1.00 98.50 154 LEU A N 1
ATOM 1177 C CA . LEU A 1 154 ? 4.227 -6.948 5.489 1.00 98.50 154 LEU A CA 1
ATOM 1178 C C . LEU A 1 154 ? 3.385 -8.190 5.811 1.00 98.50 154 LEU A C 1
ATOM 1180 O O . LEU A 1 154 ? 2.182 -8.207 5.556 1.00 98.50 154 LEU A O 1
ATOM 1184 N N . GLN A 1 155 ? 3.985 -9.203 6.437 1.00 98.56 155 GLN A N 1
ATOM 1185 C CA . GLN A 1 155 ? 3.275 -10.403 6.887 1.00 98.56 155 GLN A CA 1
ATOM 1186 C C . GLN A 1 155 ? 2.246 -10.085 7.978 1.00 98.56 155 GLN A C 1
ATOM 1188 O O . GLN A 1 155 ? 1.140 -10.625 7.975 1.00 98.56 155 GLN A O 1
ATOM 1193 N N . SER A 1 156 ? 2.592 -9.203 8.918 1.00 98.19 156 SER A N 1
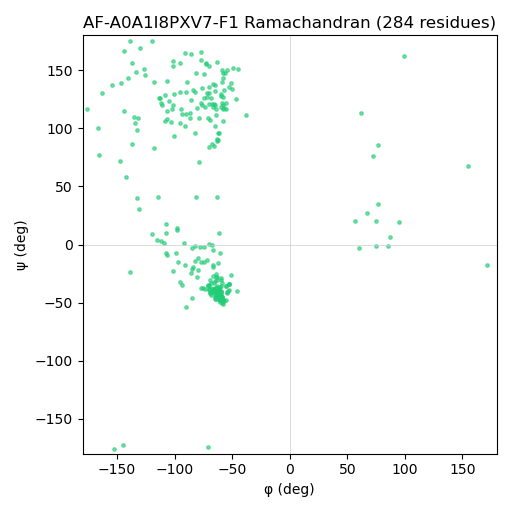ATOM 1194 C CA . SER A 1 156 ? 1.679 -8.772 9.984 1.00 98.19 156 SER A CA 1
ATOM 1195 C C . SER A 1 156 ? 0.496 -7.972 9.426 1.00 98.19 156 SER A C 1
ATOM 1197 O O . SER A 1 156 ? -0.645 -8.194 9.824 1.00 98.19 156 SER A O 1
ATOM 1199 N N . MET A 1 157 ? 0.745 -7.107 8.441 1.00 98.31 157 MET A N 1
ATOM 1200 C CA . MET A 1 157 ? -0.289 -6.391 7.692 1.00 98.31 157 MET A CA 1
ATOM 1201 C C . MET A 1 157 ? -1.199 -7.349 6.916 1.00 98.31 157 MET A C 1
ATOM 1203 O O . MET A 1 157 ? -2.418 -7.185 6.957 1.00 98.31 157 MET A O 1
ATOM 1207 N N . ALA A 1 158 ? -0.637 -8.368 6.261 1.00 98.38 158 ALA A N 1
ATOM 1208 C CA . ALA A 1 158 ? -1.424 -9.379 5.560 1.00 98.38 158 ALA A CA 1
ATOM 1209 C C . ALA A 1 158 ? -2.369 -10.126 6.517 1.00 98.38 158 ALA A C 1
ATOM 1211 O O . ALA A 1 158 ? -3.560 -10.246 6.238 1.00 98.38 158 ALA A O 1
ATOM 1212 N N . LYS A 1 159 ? -1.879 -10.524 7.701 1.00 98.38 159 LYS A N 1
ATOM 1213 C CA . LYS A 1 159 ? -2.705 -11.140 8.760 1.00 98.38 159 LYS A CA 1
ATOM 1214 C C . LYS A 1 159 ? -3.829 -10.225 9.258 1.00 98.38 159 LYS A C 1
ATOM 1216 O O . LYS A 1 159 ? -4.911 -10.714 9.558 1.00 98.38 159 LYS A O 1
ATOM 1221 N N . ASN A 1 160 ? -3.584 -8.917 9.336 1.00 98.06 160 ASN A N 1
ATOM 1222 C CA . ASN A 1 160 ? -4.599 -7.913 9.678 1.00 98.06 160 ASN A CA 1
ATOM 1223 C C . ASN A 1 160 ? -5.630 -7.687 8.545 1.00 98.06 160 ASN A C 1
ATOM 1225 O O . ASN A 1 160 ? -6.674 -7.085 8.777 1.00 98.06 160 ASN A O 1
ATOM 1229 N N . GLY A 1 161 ? -5.374 -8.178 7.328 1.00 98.31 161 GLY A N 1
ATOM 1230 C CA . GLY A 1 161 ? -6.236 -7.951 6.164 1.00 98.31 161 GLY A CA 1
ATOM 1231 C C . GLY A 1 161 ? -5.918 -6.662 5.398 1.00 98.31 161 GLY A C 1
ATOM 1232 O O . GLY A 1 161 ? -6.651 -6.312 4.470 1.00 98.31 161 GLY A O 1
ATOM 1233 N N . GLY A 1 162 ? -4.845 -5.957 5.769 1.00 98.25 162 GLY A N 1
ATOM 1234 C CA . GLY A 1 162 ? -4.468 -4.650 5.228 1.00 98.25 162 GLY A CA 1
ATOM 1235 C C . GLY A 1 162 ? -3.946 -4.674 3.790 1.00 98.25 162 GLY A C 1
ATOM 1236 O O . GLY A 1 162 ? -3.952 -5.708 3.122 1.00 98.25 162 GLY A O 1
ATOM 1237 N N . ILE A 1 163 ? -3.484 -3.523 3.305 1.00 98.62 163 ILE A N 1
ATOM 1238 C CA . ILE A 1 163 ? -2.896 -3.360 1.966 1.00 98.62 163 ILE A CA 1
ATOM 1239 C C . ILE A 1 163 ? -1.699 -2.408 2.012 1.00 98.62 163 ILE A C 1
ATOM 1241 O O . ILE A 1 163 ? -1.722 -1.394 2.711 1.00 98.62 163 ILE A O 1
ATOM 1245 N N . ILE A 1 164 ? -0.668 -2.700 1.220 1.00 98.56 164 ILE A N 1
ATOM 1246 C CA . ILE A 1 164 ? 0.398 -1.747 0.908 1.00 98.56 164 ILE A CA 1
ATOM 1247 C C . ILE A 1 164 ? 0.269 -1.275 -0.535 1.00 98.56 164 ILE A C 1
ATOM 1249 O O . ILE A 1 164 ? 0.170 -2.073 -1.466 1.00 98.56 164 ILE A O 1
ATOM 1253 N N . MET A 1 165 ? 0.274 0.040 -0.718 1.00 98.31 165 MET A N 1
ATOM 1254 C CA . MET A 1 165 ? 0.221 0.680 -2.022 1.00 98.31 165 MET A CA 1
ATOM 1255 C C . MET A 1 165 ? 1.623 1.164 -2.401 1.00 98.31 165 MET A C 1
ATOM 1257 O O . MET A 1 165 ? 2.217 1.982 -1.694 1.00 98.31 165 MET A O 1
ATOM 1261 N N . VAL A 1 166 ? 2.170 0.606 -3.486 1.00 98.19 166 VAL A N 1
ATOM 1262 C CA . VAL A 1 166 ? 3.582 0.772 -3.864 1.00 98.19 166 VAL A CA 1
ATOM 1263 C C . VAL A 1 166 ? 3.859 2.195 -4.329 1.00 98.19 166 VAL A C 1
ATOM 1265 O O . VAL A 1 166 ? 3.145 2.728 -5.178 1.00 98.19 166 VAL A O 1
ATOM 1268 N N . ASN A 1 167 ? 4.916 2.788 -3.775 1.00 96.75 167 ASN A N 1
ATOM 1269 C CA . ASN A 1 167 ? 5.373 4.139 -4.083 1.00 96.75 167 ASN A CA 1
ATOM 1270 C C . ASN A 1 167 ? 6.370 4.132 -5.247 1.00 96.75 167 ASN A C 1
ATOM 1272 O O . ASN A 1 167 ? 7.244 3.267 -5.294 1.00 96.75 167 ASN A O 1
ATOM 1276 N N . PHE A 1 168 ? 6.271 5.108 -6.153 1.00 96.81 168 PHE A N 1
ATOM 1277 C CA . PHE A 1 168 ? 7.149 5.222 -7.321 1.00 96.81 168 PHE A CA 1
ATOM 1278 C C . PHE A 1 168 ? 8.302 6.208 -7.126 1.00 96.81 168 PHE A C 1
ATOM 1280 O O . PHE A 1 168 ? 8.995 6.544 -8.074 1.00 96.81 168 PHE A O 1
ATOM 1287 N N . TYR A 1 169 ? 8.579 6.666 -5.909 1.00 96.62 169 TYR A N 1
ATOM 1288 C CA . TYR A 1 169 ? 9.755 7.494 -5.670 1.00 96.62 169 TYR A CA 1
ATOM 1289 C C . TYR A 1 169 ? 11.046 6.699 -5.909 1.00 96.62 169 TYR A C 1
ATOM 1291 O O . TYR A 1 169 ? 11.289 5.721 -5.199 1.00 96.62 169 TYR A O 1
ATOM 1299 N N . SER A 1 170 ? 11.913 7.134 -6.832 1.00 96.88 170 SER A N 1
ATOM 1300 C CA . SER A 1 170 ? 13.135 6.390 -7.202 1.00 96.88 170 SER A CA 1
ATOM 1301 C C . SER A 1 170 ? 14.001 6.021 -5.991 1.00 96.88 170 SER A C 1
ATOM 1303 O O . SER A 1 170 ? 14.448 4.881 -5.866 1.00 96.88 170 SER A O 1
ATOM 1305 N N . LYS A 1 171 ? 14.120 6.923 -5.004 1.00 96.38 171 LYS A N 1
ATOM 1306 C CA . LYS A 1 171 ? 14.878 6.671 -3.762 1.00 96.38 171 LYS A CA 1
ATOM 1307 C C . LYS A 1 171 ? 14.279 5.601 -2.859 1.00 96.38 171 LYS A C 1
ATOM 1309 O O . LYS A 1 171 ? 14.954 5.148 -1.940 1.00 96.38 171 LYS A O 1
ATOM 1314 N N . PHE A 1 172 ? 13.013 5.251 -3.045 1.00 96.56 172 PHE A N 1
ATOM 1315 C CA . PHE A 1 172 ? 12.357 4.163 -2.322 1.00 96.56 172 PHE A CA 1
ATOM 1316 C C . PHE A 1 172 ? 12.345 2.867 -3.132 1.00 96.56 172 PHE A C 1
ATOM 1318 O O . PHE A 1 172 ? 12.106 1.816 -2.546 1.00 96.56 172 PHE A O 1
ATOM 1325 N N . LEU A 1 173 ? 12.624 2.930 -4.436 1.00 97.38 173 LEU A N 1
ATOM 1326 C CA . LEU A 1 173 ? 12.742 1.752 -5.287 1.00 97.38 173 LEU A CA 1
ATOM 1327 C C . LEU A 1 173 ? 14.179 1.219 -5.325 1.00 97.38 173 LEU A C 1
ATOM 1329 O O . LEU A 1 173 ? 14.435 0.067 -5.009 1.00 97.38 173 LEU A O 1
ATOM 1333 N N . THR A 1 174 ? 15.146 2.071 -5.658 1.00 97.19 174 THR A N 1
ATOM 1334 C CA . THR A 1 174 ? 16.540 1.643 -5.888 1.00 97.19 174 THR A CA 1
ATOM 1335 C C . THR A 1 174 ? 17.519 2.215 -4.872 1.00 97.19 174 THR A C 1
ATOM 1337 O O . THR A 1 174 ? 18.728 2.046 -5.012 1.00 97.19 174 THR A O 1
ATOM 1340 N N . CYS A 1 175 ? 17.025 2.943 -3.864 1.00 96.50 175 CYS A N 1
ATOM 1341 C CA . CYS A 1 175 ? 17.854 3.698 -2.920 1.00 96.50 175 CYS A CA 1
ATOM 1342 C C . CYS A 1 175 ? 18.778 4.723 -3.614 1.00 96.50 175 CYS A C 1
ATOM 1344 O O . CYS A 1 175 ? 19.755 5.194 -3.031 1.00 96.50 175 CYS A O 1
ATOM 1346 N N . SER A 1 176 ? 18.442 5.106 -4.850 1.00 95.06 176 SER A N 1
ATOM 1347 C CA . SER A 1 176 ? 19.175 6.061 -5.678 1.00 95.06 176 SER A CA 1
ATOM 1348 C C . SER A 1 176 ? 18.210 6.999 -6.414 1.00 95.06 176 SER A C 1
ATOM 1350 O O . SER A 1 176 ? 16.991 6.839 -6.340 1.00 95.06 176 SER A O 1
ATOM 1352 N N . ASP A 1 177 ? 18.741 7.993 -7.125 1.00 94.69 177 ASP A N 1
ATOM 1353 C CA . ASP A 1 177 ? 17.926 8.917 -7.929 1.00 94.69 177 ASP A CA 1
ATOM 1354 C C . ASP A 1 177 ? 17.402 8.269 -9.223 1.00 94.69 177 ASP A C 1
ATOM 1356 O O . ASP A 1 177 ? 16.481 8.798 -9.843 1.00 94.69 177 ASP A O 1
ATOM 1360 N N . ASN A 1 178 ? 17.961 7.121 -9.625 1.00 95.88 178 ASN A N 1
ATOM 1361 C CA . ASN A 1 178 ? 17.652 6.462 -10.887 1.00 95.88 178 ASN A CA 1
ATOM 1362 C C . ASN A 1 178 ? 16.905 5.144 -10.654 1.00 95.88 178 ASN A C 1
ATOM 1364 O O . ASN A 1 178 ? 17.402 4.239 -9.985 1.00 95.88 178 ASN A O 1
ATOM 1368 N N . ALA A 1 179 ? 15.714 5.035 -11.225 1.00 97.69 179 ALA A N 1
ATOM 1369 C CA . ALA A 1 179 ? 14.889 3.836 -11.193 1.00 97.69 179 ALA A CA 1
ATOM 1370 C C . ALA A 1 179 ? 14.149 3.699 -12.527 1.00 97.69 179 ALA A C 1
ATOM 1372 O O . ALA A 1 179 ? 14.078 4.640 -13.318 1.00 97.69 179 ALA A O 1
ATOM 1373 N N . SER A 1 180 ? 13.577 2.532 -12.770 1.00 98.12 180 SER A N 1
ATOM 1374 C CA . SER A 1 180 ? 12.777 2.204 -13.944 1.00 98.12 180 SER A CA 1
ATOM 1375 C C . SER A 1 180 ? 11.453 1.557 -13.543 1.00 98.12 180 SER A C 1
ATOM 1377 O O . SER A 1 180 ? 11.262 1.141 -12.398 1.00 98.12 180 SER A O 1
ATOM 1379 N N . VAL A 1 181 ? 10.539 1.418 -14.504 1.00 98.06 181 VAL A N 1
ATOM 1380 C CA . VAL A 1 181 ? 9.308 0.633 -14.334 1.00 98.06 181 VAL A CA 1
ATOM 1381 C C . VAL A 1 181 ? 9.588 -0.794 -13.843 1.00 98.06 181 VAL A C 1
ATOM 1383 O O . VAL A 1 181 ? 8.836 -1.312 -13.020 1.00 98.06 181 VAL A O 1
ATOM 1386 N N . HIS A 1 182 ? 10.706 -1.410 -14.248 1.00 98.25 182 HIS A N 1
ATOM 1387 C CA . HIS A 1 182 ? 11.075 -2.753 -13.795 1.00 98.25 182 HIS A CA 1
ATOM 1388 C C . HIS A 1 182 ? 11.382 -2.803 -12.294 1.00 98.25 182 HIS A C 1
ATOM 1390 O O . HIS A 1 182 ? 11.062 -3.796 -11.643 1.00 98.25 182 HIS A O 1
ATOM 1396 N N . ASP A 1 183 ? 11.934 -1.730 -11.721 1.00 98.31 183 ASP A N 1
ATOM 1397 C CA . ASP A 1 183 ? 12.176 -1.643 -10.279 1.00 98.31 183 ASP A CA 1
ATOM 1398 C C . ASP A 1 183 ? 10.846 -1.545 -9.518 1.00 98.31 183 ASP A C 1
ATOM 1400 O O . ASP A 1 183 ? 10.635 -2.246 -8.529 1.00 98.31 183 ASP A O 1
ATOM 1404 N N . ALA A 1 184 ? 9.888 -0.760 -10.023 1.00 98.06 184 ALA A N 1
ATOM 1405 C CA . ALA A 1 184 ? 8.536 -0.722 -9.461 1.00 98.06 184 ALA A CA 1
ATOM 1406 C C . ALA A 1 184 ? 7.859 -2.106 -9.521 1.00 98.06 184 ALA A C 1
ATOM 1408 O O . ALA A 1 184 ? 7.308 -2.573 -8.520 1.00 98.06 184 ALA A O 1
ATOM 1409 N N . VAL A 1 185 ? 7.970 -2.804 -10.656 1.00 98.50 185 VAL A N 1
ATOM 1410 C CA . VAL A 1 185 ? 7.490 -4.186 -10.826 1.00 98.50 185 VAL A CA 1
ATOM 1411 C C . VAL A 1 185 ? 8.172 -5.143 -9.845 1.00 98.50 185 VAL A C 1
ATOM 1413 O O . VAL A 1 185 ? 7.501 -5.997 -9.262 1.00 98.50 185 VAL A O 1
ATOM 1416 N N . ALA A 1 186 ? 9.477 -4.994 -9.597 1.00 98.56 186 ALA A N 1
ATOM 1417 C CA . ALA A 1 186 ? 10.203 -5.811 -8.628 1.00 98.56 186 ALA A CA 1
ATOM 1418 C C . ALA A 1 186 ? 9.637 -5.650 -7.208 1.00 98.56 186 ALA A C 1
ATOM 1420 O O . ALA A 1 186 ? 9.411 -6.652 -6.526 1.00 98.56 186 ALA A O 1
ATOM 1421 N N . HIS A 1 187 ? 9.322 -4.421 -6.784 1.00 98.62 187 HIS A N 1
ATOM 1422 C CA . HIS A 1 187 ? 8.664 -4.173 -5.498 1.00 98.62 187 HIS A CA 1
ATOM 1423 C C . HIS A 1 187 ? 7.255 -4.765 -5.425 1.00 98.62 187 HIS A C 1
ATOM 1425 O O . HIS A 1 187 ? 6.928 -5.418 -4.432 1.00 98.62 187 HIS A O 1
ATOM 1431 N N . ILE A 1 188 ? 6.439 -4.593 -6.470 1.00 98.69 188 ILE A N 1
ATOM 1432 C CA . ILE A 1 188 ? 5.085 -5.168 -6.538 1.00 98.69 188 ILE A CA 1
ATOM 1433 C C . ILE A 1 188 ? 5.151 -6.701 -6.427 1.00 98.69 188 ILE A C 1
ATOM 1435 O O . ILE A 1 188 ? 4.435 -7.298 -5.622 1.00 98.69 188 ILE A O 1
ATOM 1439 N N . ASN A 1 189 ? 6.052 -7.344 -7.173 1.00 98.62 189 ASN A N 1
ATOM 1440 C CA . ASN A 1 189 ? 6.240 -8.797 -7.148 1.00 98.62 189 ASN A CA 1
ATOM 1441 C C . ASN A 1 189 ? 6.775 -9.302 -5.806 1.00 98.62 189 ASN A C 1
ATOM 1443 O O . ASN A 1 189 ? 6.331 -10.340 -5.312 1.00 98.62 189 ASN A O 1
ATOM 1447 N N . HIS A 1 190 ? 7.714 -8.576 -5.199 1.00 98.69 190 HIS A N 1
ATOM 1448 C CA . HIS A 1 190 ? 8.235 -8.914 -3.882 1.00 98.69 190 HIS A CA 1
ATOM 1449 C C . HIS A 1 190 ? 7.118 -8.885 -2.829 1.00 98.69 190 HIS A C 1
ATOM 1451 O O . HIS A 1 190 ? 6.941 -9.855 -2.096 1.00 98.69 190 HIS A O 1
ATOM 1457 N N . ILE A 1 191 ? 6.309 -7.824 -2.807 1.00 98.69 191 ILE A N 1
ATOM 1458 C CA . ILE A 1 191 ? 5.176 -7.703 -1.882 1.00 98.69 191 ILE A CA 1
ATOM 1459 C C . ILE A 1 191 ? 4.137 -8.794 -2.152 1.00 98.69 191 ILE A C 1
ATOM 1461 O O . ILE A 1 191 ? 3.700 -9.444 -1.207 1.00 98.69 191 ILE A O 1
ATOM 1465 N N . LYS A 1 192 ? 3.784 -9.060 -3.418 1.00 98.44 192 LYS A N 1
ATOM 1466 C CA . LYS A 1 192 ? 2.884 -10.168 -3.784 1.00 98.44 192 LYS A CA 1
ATOM 1467 C C . LYS A 1 192 ? 3.378 -11.502 -3.220 1.00 98.44 192 LYS A C 1
ATOM 1469 O O . LYS A 1 192 ? 2.571 -12.292 -2.744 1.00 98.44 192 LYS A O 1
ATOM 1474 N N . ARG A 1 193 ? 4.690 -11.755 -3.248 1.00 98.56 193 ARG A N 1
ATOM 1475 C CA . ARG A 1 193 ? 5.295 -12.981 -2.708 1.00 98.56 193 ARG A CA 1
ATOM 1476 C C . ARG A 1 193 ? 5.238 -13.055 -1.179 1.00 98.56 193 ARG A C 1
ATOM 1478 O O . ARG A 1 193 ? 5.029 -14.140 -0.651 1.00 98.56 193 ARG A O 1
ATOM 1485 N N . VAL A 1 194 ? 5.454 -11.940 -0.479 1.00 98.69 194 VAL A N 1
ATOM 1486 C CA . VAL A 1 194 ? 5.537 -11.903 0.995 1.00 98.69 194 VAL A CA 1
ATOM 1487 C C . VAL A 1 194 ? 4.159 -11.791 1.651 1.00 98.69 194 VAL A C 1
ATOM 1489 O O . VAL A 1 194 ? 3.873 -12.502 2.611 1.00 98.69 194 VAL A O 1
ATOM 1492 N N . ALA A 1 195 ? 3.315 -10.894 1.144 1.00 98.31 195 ALA A N 1
ATOM 1493 C CA . ALA A 1 195 ? 2.013 -10.564 1.715 1.00 98.31 195 ALA A CA 1
ATOM 1494 C C . ALA A 1 195 ? 0.843 -11.234 0.980 1.00 98.31 195 ALA A C 1
ATOM 1496 O O . ALA A 1 195 ? -0.210 -11.408 1.578 1.00 98.31 195 ALA A O 1
ATOM 1497 N N . GLY A 1 196 ? 1.012 -11.632 -0.285 1.00 98.44 196 GLY A N 1
ATOM 1498 C CA . GLY A 1 196 ? -0.055 -12.181 -1.127 1.00 98.44 196 GLY A CA 1
ATOM 1499 C C . GLY A 1 196 ? -0.665 -11.154 -2.088 1.00 98.44 196 GLY A C 1
ATOM 1500 O O . GLY A 1 196 ? -0.524 -9.941 -1.916 1.00 98.44 196 GLY A O 1
ATOM 1501 N N . ILE A 1 197 ? -1.361 -11.644 -3.122 1.00 98.56 197 ILE A N 1
ATOM 1502 C CA . ILE A 1 197 ? -1.950 -10.802 -4.180 1.00 98.56 197 ILE A CA 1
ATOM 1503 C C . ILE A 1 197 ? -3.028 -9.847 -3.661 1.00 98.56 197 ILE A C 1
ATOM 1505 O O . ILE A 1 197 ? -3.164 -8.750 -4.188 1.00 98.56 197 ILE A O 1
ATOM 1509 N N . ASP A 1 198 ? -3.754 -10.215 -2.605 1.00 98.56 198 ASP A N 1
ATOM 1510 C CA . ASP A 1 198 ? -4.859 -9.407 -2.070 1.00 98.56 198 ASP A CA 1
ATOM 1511 C C . ASP A 1 198 ? -4.387 -8.209 -1.218 1.00 98.56 198 ASP A C 1
ATOM 1513 O O . ASP A 1 198 ? -5.202 -7.417 -0.733 1.00 98.56 198 ASP A O 1
ATOM 1517 N N . HIS A 1 199 ? -3.070 -8.069 -1.029 1.00 98.69 199 HIS A N 1
ATOM 1518 C CA . HIS A 1 199 ? -2.447 -7.130 -0.093 1.00 98.69 199 HIS A CA 1
ATOM 1519 C C . HIS A 1 199 ? -1.519 -6.108 -0.765 1.00 98.69 199 HIS A C 1
ATOM 1521 O O . HIS A 1 199 ? -0.836 -5.355 -0.071 1.00 98.69 199 HIS A O 1
ATOM 1527 N N . VAL A 1 200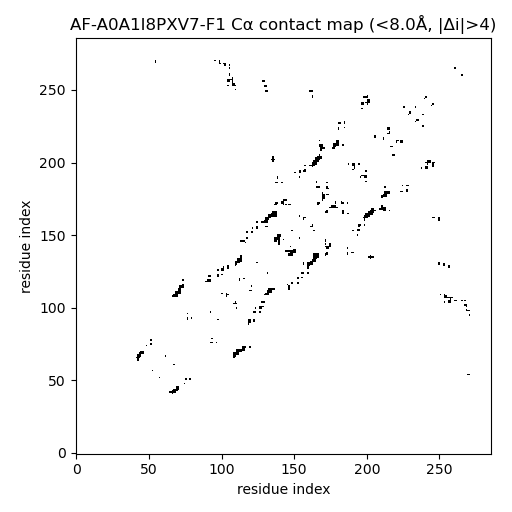 ? -1.511 -6.045 -2.099 1.00 98.56 200 VAL A N 1
ATOM 1528 C CA . VAL A 1 200 ? -0.714 -5.092 -2.885 1.00 98.56 200 VAL A CA 1
ATOM 1529 C C . VAL A 1 200 ? -1.610 -4.161 -3.708 1.00 98.56 200 VAL A C 1
ATOM 1531 O O . VAL A 1 200 ? -2.619 -4.588 -4.267 1.00 98.56 200 VAL A O 1
ATOM 1534 N N . GLY A 1 201 ? -1.246 -2.882 -3.775 1.00 97.94 201 GLY A N 1
ATOM 1535 C CA . GLY A 1 201 ? -1.923 -1.845 -4.556 1.00 97.94 201 GLY A CA 1
ATOM 1536 C C . GLY A 1 201 ? -0.943 -0.820 -5.127 1.00 97.94 201 GLY A C 1
ATOM 1537 O O . GLY A 1 201 ? 0.275 -0.969 -4.998 1.00 97.94 201 GLY A O 1
ATOM 1538 N N . LEU A 1 202 ? -1.471 0.249 -5.725 1.00 97.38 202 LEU A N 1
ATOM 1539 C CA . LEU A 1 202 ? -0.686 1.316 -6.351 1.00 97.38 202 LEU A CA 1
ATOM 1540 C C . LEU A 1 202 ? -0.848 2.634 -5.589 1.00 97.38 202 LEU A C 1
ATOM 1542 O O . LEU A 1 202 ? -1.962 3.096 -5.364 1.00 97.38 202 LEU A O 1
ATOM 1546 N N . GLY A 1 203 ? 0.273 3.232 -5.188 1.00 94.06 203 GL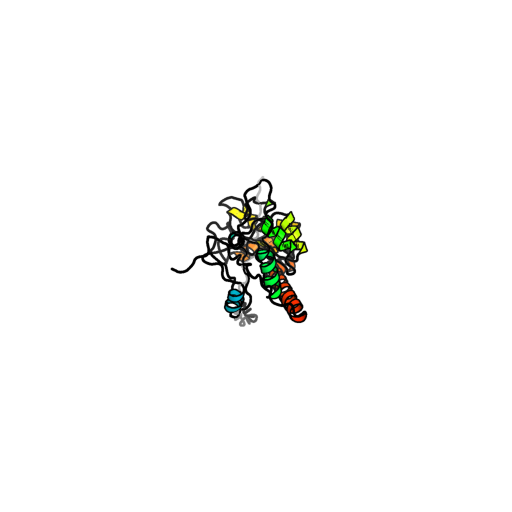Y A N 1
ATOM 1547 C CA . GLY A 1 203 ? 0.326 4.440 -4.365 1.00 94.06 203 GLY A CA 1
ATOM 1548 C C . GLY A 1 203 ? 1.474 5.333 -4.810 1.00 94.06 203 GLY A C 1
ATOM 1549 O O . GLY A 1 203 ? 2.373 5.619 -4.024 1.00 94.06 203 GLY A O 1
ATOM 1550 N N . ALA A 1 204 ? 1.464 5.734 -6.085 1.00 88.81 204 ALA A N 1
ATOM 1551 C CA . ALA A 1 204 ? 2.620 6.294 -6.786 1.00 88.81 204 ALA A CA 1
ATOM 1552 C C . ALA A 1 204 ? 3.297 7.478 -6.076 1.00 88.81 204 ALA A C 1
ATOM 1554 O O . ALA A 1 204 ? 4.516 7.613 -6.144 1.00 88.81 204 ALA A O 1
ATOM 1555 N N . GLY A 1 205 ? 2.526 8.317 -5.375 1.00 87.38 205 GLY A N 1
ATOM 1556 C CA . GLY A 1 205 ? 3.048 9.499 -4.687 1.00 87.38 205 GLY A CA 1
ATOM 1557 C C . GLY A 1 205 ? 3.392 10.665 -5.619 1.00 87.38 205 GLY A C 1
ATOM 1558 O O . GLY A 1 205 ? 4.160 11.536 -5.209 1.00 87.38 205 GLY A O 1
ATOM 1559 N N . TYR A 1 206 ? 2.837 10.682 -6.841 1.00 88.19 206 TYR A N 1
ATOM 1560 C CA . TYR A 1 206 ? 2.957 11.796 -7.791 1.00 88.19 206 TYR A CA 1
ATOM 1561 C C . TYR A 1 206 ? 2.629 13.148 -7.139 1.00 88.19 206 TYR A C 1
ATOM 1563 O O . TYR A 1 206 ? 1.910 13.211 -6.141 1.00 88.19 206 TYR A O 1
ATOM 1571 N N . ASP A 1 207 ? 3.234 14.214 -7.667 1.00 84.81 207 ASP A N 1
ATOM 1572 C CA . ASP A 1 207 ? 3.203 15.593 -7.146 1.00 84.81 207 ASP A CA 1
ATOM 1573 C C . ASP A 1 207 ? 3.766 15.787 -5.720 1.00 84.81 207 ASP A C 1
ATOM 1575 O O . ASP A 1 207 ? 3.886 16.912 -5.236 1.00 84.81 207 ASP A O 1
ATOM 1579 N N . GLY A 1 208 ? 4.174 14.705 -5.046 1.00 81.69 208 GLY A N 1
ATOM 1580 C CA . GLY A 1 208 ? 4.875 14.715 -3.760 1.00 81.69 208 GLY A CA 1
ATOM 1581 C C . GLY A 1 208 ? 6.333 14.248 -3.832 1.00 81.69 208 GLY A C 1
ATOM 1582 O O . GLY A 1 208 ? 6.980 14.123 -2.788 1.00 81.69 208 GLY A O 1
ATOM 1583 N N . ILE A 1 209 ? 6.840 13.951 -5.033 1.00 86.38 209 ILE A N 1
ATOM 1584 C CA . ILE A 1 209 ? 8.156 13.349 -5.279 1.00 86.38 209 ILE A CA 1
ATOM 1585 C C . ILE A 1 209 ? 8.900 14.087 -6.394 1.00 86.38 209 ILE A C 1
ATOM 1587 O O . ILE A 1 209 ? 8.289 14.572 -7.338 1.00 86.38 209 ILE A O 1
ATOM 1591 N N . ASN A 1 210 ? 10.231 14.128 -6.297 1.00 89.19 210 ASN A N 1
ATOM 1592 C CA . ASN A 1 210 ? 11.080 14.854 -7.255 1.00 89.19 210 ASN A CA 1
ATOM 1593 C C . ASN A 1 210 ? 11.846 13.935 -8.220 1.00 89.19 210 ASN A C 1
ATOM 1595 O O . ASN A 1 210 ? 12.491 14.422 -9.141 1.00 89.19 210 ASN A O 1
ATOM 1599 N N . PHE A 1 211 ? 11.818 12.621 -7.984 1.00 91.75 211 PHE A N 1
ATOM 1600 C CA . PHE A 1 211 ? 12.504 11.621 -8.801 1.00 91.75 211 PHE A CA 1
ATOM 1601 C C . PHE A 1 211 ? 11.522 10.502 -9.114 1.00 91.75 211 PHE A C 1
ATOM 1603 O O . PHE A 1 211 ? 11.135 9.754 -8.210 1.00 91.75 211 PHE A O 1
ATOM 1610 N N . THR A 1 212 ? 11.101 10.424 -10.370 1.00 94.94 212 THR A N 1
ATOM 1611 C CA . THR A 1 212 ? 10.229 9.365 -10.875 1.00 94.94 212 THR A CA 1
ATOM 1612 C C . THR A 1 212 ? 11.042 8.318 -11.641 1.00 94.94 212 THR A C 1
ATOM 1614 O O . THR A 1 212 ? 12.128 8.625 -12.148 1.00 94.94 212 THR A O 1
ATOM 1617 N N . PRO A 1 213 ? 10.570 7.064 -11.713 1.00 96.81 213 PRO A N 1
ATOM 1618 C CA . PRO A 1 213 ? 11.234 6.007 -12.452 1.00 96.81 213 PRO A CA 1
ATOM 1619 C C . PRO A 1 213 ? 11.007 6.221 -13.947 1.00 96.81 213 PRO A C 1
ATOM 1621 O O . PRO A 1 213 ? 9.934 6.650 -14.371 1.00 96.81 213 PRO A O 1
ATOM 1624 N N . LYS A 1 214 ? 11.986 5.846 -14.765 1.00 97.50 214 LYS A N 1
ATOM 1625 C CA . LYS A 1 214 ? 11.836 5.834 -16.220 1.00 97.50 214 LYS A CA 1
ATOM 1626 C C . LYS A 1 214 ? 10.699 4.894 -16.638 1.00 97.50 214 LYS A C 1
ATOM 1628 O O . LYS A 1 214 ? 10.689 3.727 -16.239 1.00 97.50 214 LYS A O 1
ATOM 1633 N N . GLY A 1 215 ? 9.789 5.388 -17.472 1.00 95.19 215 GLY A N 1
ATOM 1634 C CA . GLY A 1 215 ? 8.558 4.713 -17.885 1.00 95.19 215 GLY A CA 1
ATOM 1635 C C . GLY A 1 215 ? 7.380 4.906 -16.925 1.00 95.19 215 GLY A C 1
ATOM 1636 O O . GLY A 1 215 ? 6.309 4.370 -17.198 1.00 95.19 215 GLY A O 1
ATOM 1637 N N . LEU A 1 216 ? 7.577 5.629 -15.814 1.00 96.25 216 LEU A N 1
ATOM 1638 C CA . LEU A 1 216 ? 6.569 6.000 -14.815 1.00 96.25 216 LEU A CA 1
ATOM 1639 C C . LEU A 1 216 ? 6.662 7.493 -14.463 1.00 96.25 216 LEU A C 1
ATOM 1641 O O . LEU A 1 216 ? 6.555 7.874 -13.295 1.00 96.25 216 LEU A O 1
ATOM 1645 N N . GLU A 1 217 ? 6.888 8.333 -15.470 1.00 94.19 217 GLU A N 1
ATOM 1646 C CA . GLU A 1 217 ? 7.156 9.762 -15.318 1.00 94.19 217 GLU A CA 1
ATOM 1647 C C . GLU A 1 217 ? 5.994 10.522 -14.668 1.00 94.19 217 GLU A C 1
ATOM 1649 O O . GLU A 1 217 ? 6.241 11.402 -13.842 1.00 94.19 217 GLU A O 1
ATOM 1654 N N . ASP A 1 218 ? 4.750 10.166 -15.000 1.00 93.25 218 ASP A N 1
ATOM 1655 C CA . ASP A 1 218 ? 3.549 10.845 -14.517 1.00 93.25 218 ASP A CA 1
ATOM 1656 C C . ASP A 1 218 ? 2.314 9.921 -14.469 1.00 93.25 218 ASP A C 1
ATOM 1658 O O . ASP A 1 218 ? 2.374 8.715 -14.718 1.00 93.25 218 ASP A O 1
ATOM 1662 N N . VAL A 1 219 ? 1.158 10.493 -14.122 1.00 92.75 219 VAL A N 1
ATOM 1663 C CA . VAL A 1 219 ? -0.115 9.765 -13.987 1.00 92.75 219 VAL A CA 1
ATOM 1664 C C . VAL A 1 219 ? -0.615 9.124 -15.288 1.00 92.75 219 VAL A C 1
ATOM 1666 O O . VAL A 1 219 ? -1.483 8.258 -15.234 1.00 92.75 219 VAL A O 1
ATOM 1669 N N . SER A 1 220 ? -0.097 9.511 -16.454 1.00 93.12 220 SER A N 1
ATOM 1670 C CA . SER A 1 220 ? -0.428 8.879 -17.735 1.00 93.12 220 SER A CA 1
ATOM 1671 C C . SER A 1 220 ? 0.333 7.571 -17.968 1.00 93.12 220 SER A C 1
ATOM 1673 O O . SER A 1 220 ? -0.037 6.808 -18.857 1.00 93.12 220 SER A O 1
ATOM 1675 N N . SER A 1 221 ? 1.350 7.267 -17.154 1.00 94.50 221 SER A N 1
ATOM 1676 C CA . SER A 1 221 ? 2.252 6.127 -17.343 1.00 94.50 221 SER A CA 1
ATOM 1677 C C . SER A 1 221 ? 1.745 4.794 -16.769 1.00 94.50 221 SER A C 1
ATOM 1679 O O . SER A 1 221 ? 2.391 3.763 -16.958 1.00 94.50 221 SER A O 1
ATOM 1681 N N . TYR A 1 222 ? 0.586 4.754 -16.096 1.00 93.94 222 TYR A N 1
ATOM 1682 C CA . TYR A 1 222 ? 0.029 3.494 -15.572 1.00 93.94 222 TYR A CA 1
ATOM 1683 C C . TYR A 1 222 ? -0.143 2.393 -16.637 1.00 93.94 222 TYR A C 1
ATOM 1685 O O . TYR A 1 222 ? 0.209 1.254 -16.334 1.00 93.94 222 TYR A O 1
ATOM 1693 N N . PRO A 1 223 ? -0.602 2.656 -17.879 1.00 96.25 223 PRO A N 1
ATOM 1694 C CA . PRO A 1 223 ? -0.672 1.627 -18.918 1.00 96.25 223 PRO A CA 1
ATOM 1695 C C . PRO A 1 223 ? 0.672 0.933 -19.178 1.00 96.25 223 PRO A C 1
ATOM 1697 O O . PRO A 1 223 ? 0.689 -0.280 -19.380 1.00 96.25 223 PRO A O 1
ATOM 1700 N N . THR A 1 224 ? 1.793 1.661 -19.095 1.00 96.31 224 THR A N 1
ATOM 1701 C CA . THR A 1 224 ? 3.146 1.089 -19.196 1.00 96.31 224 THR A CA 1
ATOM 1702 C C . THR A 1 224 ? 3.396 0.083 -18.075 1.00 96.31 224 THR A C 1
ATOM 1704 O O . THR A 1 224 ? 3.824 -1.035 -18.343 1.00 96.31 224 THR A O 1
ATOM 1707 N N . LEU A 1 225 ? 3.055 0.427 -16.827 1.00 97.12 225 LEU A N 1
ATOM 1708 C CA . LEU A 1 225 ? 3.174 -0.492 -15.688 1.00 97.12 225 LEU A CA 1
ATOM 1709 C C . LEU A 1 225 ? 2.375 -1.782 -15.898 1.00 97.12 225 LEU A C 1
ATOM 1711 O O . LEU A 1 225 ? 2.885 -2.876 -15.666 1.00 97.12 225 LEU A O 1
ATOM 1715 N N . PHE A 1 226 ? 1.114 -1.656 -16.318 1.00 97.00 226 PHE A N 1
ATOM 1716 C CA . PHE A 1 226 ? 0.242 -2.809 -16.539 1.00 97.00 226 PHE A CA 1
ATOM 1717 C C . PHE A 1 226 ? 0.738 -3.680 -17.699 1.00 97.00 226 PHE A C 1
ATOM 1719 O O . PHE A 1 226 ? 0.692 -4.904 -17.588 1.00 97.00 226 PHE A O 1
ATOM 1726 N N . ALA A 1 227 ? 1.263 -3.079 -18.771 1.00 97.00 227 ALA A N 1
ATOM 1727 C CA . ALA A 1 227 ? 1.874 -3.813 -19.877 1.00 97.00 227 ALA A CA 1
ATOM 1728 C C . ALA A 1 227 ? 3.107 -4.617 -19.425 1.00 97.00 227 ALA A C 1
ATOM 1730 O O . ALA A 1 227 ? 3.231 -5.792 -19.769 1.00 97.00 227 ALA A O 1
ATOM 1731 N N . GLU A 1 228 ? 3.972 -4.026 -18.598 1.00 97.75 228 GLU A N 1
ATOM 1732 C CA . GLU A 1 228 ? 5.135 -4.714 -18.024 1.00 97.75 228 GLU A CA 1
ATOM 1733 C C . GLU A 1 228 ? 4.722 -5.874 -17.105 1.00 97.75 228 GLU A C 1
ATOM 1735 O O . GLU A 1 228 ? 5.260 -6.978 -17.208 1.00 97.75 228 GLU A O 1
ATOM 1740 N N . LEU A 1 229 ? 3.720 -5.669 -16.242 1.00 97.69 229 LEU A N 1
ATOM 1741 C CA . LEU A 1 229 ? 3.203 -6.720 -15.358 1.00 97.69 229 LEU A CA 1
ATOM 1742 C C . LEU A 1 229 ? 2.567 -7.882 -16.139 1.00 97.69 229 LEU A C 1
ATOM 1744 O O . LEU A 1 229 ? 2.795 -9.046 -15.798 1.00 97.69 229 LEU A O 1
ATOM 1748 N N . LEU A 1 230 ? 1.818 -7.583 -17.208 1.00 96.62 230 LEU A N 1
ATOM 1749 C CA . LEU A 1 230 ? 1.312 -8.594 -18.145 1.00 96.62 230 LEU A CA 1
ATOM 1750 C C . LEU A 1 230 ? 2.462 -9.389 -18.773 1.00 96.62 230 LEU A C 1
ATOM 1752 O O . LEU A 1 230 ? 2.409 -10.618 -18.811 1.00 96.62 230 LEU A O 1
ATOM 1756 N N . GLY A 1 231 ? 3.518 -8.699 -19.215 1.00 94.69 231 GLY A N 1
ATOM 1757 C CA . GLY A 1 231 ? 4.701 -9.312 -19.823 1.00 94.69 231 GLY A CA 1
ATOM 1758 C C . GLY A 1 231 ? 5.432 -10.298 -18.906 1.00 94.69 231 GLY A C 1
ATOM 1759 O O . GLY A 1 231 ? 6.007 -11.271 -19.393 1.00 94.69 231 GLY A O 1
ATOM 1760 N N . VAL A 1 232 ? 5.364 -10.102 -17.585 1.00 94.12 232 VAL A N 1
ATOM 1761 C CA . VAL A 1 232 ? 5.973 -10.996 -16.580 1.00 94.12 232 VAL A CA 1
ATOM 1762 C C . VAL A 1 232 ? 4.988 -11.999 -15.961 1.00 94.12 232 VAL A C 1
ATOM 1764 O O . VAL A 1 232 ? 5.306 -12.637 -14.957 1.00 94.12 232 VAL A O 1
ATOM 1767 N N . GLY A 1 233 ? 3.807 -12.175 -16.564 1.00 95.00 233 GLY A N 1
ATOM 1768 C CA . GLY A 1 233 ? 2.886 -13.270 -16.249 1.00 95.00 233 GLY A CA 1
ATOM 1769 C C . GLY A 1 233 ? 1.784 -12.951 -15.237 1.00 95.00 233 GLY A C 1
ATOM 1770 O O . GLY A 1 233 ? 1.214 -13.876 -14.657 1.00 95.00 233 GLY A O 1
ATOM 1771 N N . TRP A 1 234 ? 1.458 -11.677 -15.002 1.00 98.12 234 TRP A N 1
ATOM 1772 C CA . TRP A 1 234 ? 0.261 -11.330 -14.231 1.00 98.12 234 TRP A CA 1
ATOM 1773 C C . TRP A 1 234 ? -1.012 -11.637 -15.021 1.00 98.12 234 TRP A C 1
ATOM 1775 O O . TRP A 1 234 ? -1.117 -11.315 -16.203 1.00 98.12 234 TRP A O 1
ATOM 1785 N N . SER A 1 235 ? -2.001 -12.237 -14.358 1.00 98.06 235 SER A N 1
ATOM 1786 C CA . SER A 1 235 ? -3.325 -12.448 -14.943 1.00 98.06 235 SER A CA 1
ATOM 1787 C C . SER A 1 235 ? -4.139 -11.148 -14.931 1.00 98.06 235 SER A C 1
ATOM 1789 O O . SER A 1 235 ? -3.899 -10.251 -14.124 1.00 98.06 235 SER A O 1
ATOM 1791 N N . ILE A 1 236 ? -5.159 -11.054 -15.788 1.00 97.00 236 ILE A N 1
ATOM 1792 C CA . ILE A 1 236 ? -6.102 -9.920 -15.772 1.00 97.00 236 ILE A CA 1
ATOM 1793 C C . ILE A 1 236 ? -6.813 -9.804 -14.414 1.00 97.00 236 ILE A C 1
ATOM 1795 O O . ILE A 1 236 ? -7.073 -8.697 -13.943 1.00 97.00 236 ILE A O 1
ATOM 1799 N N . GLU A 1 237 ? -7.078 -10.930 -13.750 1.00 97.81 237 GLU A N 1
ATOM 1800 C CA . GLU A 1 237 ? -7.664 -10.957 -12.409 1.00 97.81 237 GLU A CA 1
ATOM 1801 C C . GLU A 1 237 ? -6.719 -10.344 -11.364 1.00 97.81 237 GLU A C 1
ATOM 1803 O O . GLU A 1 237 ? -7.125 -9.461 -10.607 1.00 97.81 237 GLU A O 1
ATOM 1808 N N . ASP A 1 238 ? -5.440 -10.731 -11.378 1.00 98.31 238 ASP A N 1
ATOM 1809 C CA . ASP A 1 238 ? -4.421 -10.172 -10.484 1.00 98.31 238 ASP A CA 1
ATOM 1810 C C . ASP A 1 238 ? -4.253 -8.661 -10.708 1.00 98.31 238 ASP A C 1
ATOM 1812 O O . ASP A 1 238 ? -4.127 -7.888 -9.756 1.00 98.31 238 ASP A O 1
ATOM 1816 N N . LEU A 1 239 ? -4.288 -8.216 -11.966 1.00 98.00 239 LEU A N 1
ATOM 1817 C CA . LEU A 1 239 ? -4.195 -6.796 -12.310 1.00 98.00 239 LEU A CA 1
ATOM 1818 C C . LEU A 1 239 ? -5.443 -6.017 -11.902 1.00 98.00 239 LEU A C 1
ATOM 1820 O O . LEU A 1 239 ? -5.321 -4.879 -11.461 1.00 98.00 239 LEU A O 1
ATOM 1824 N N . THR A 1 240 ? -6.627 -6.624 -11.974 1.00 97.06 240 THR A N 1
ATOM 1825 C CA . THR A 1 240 ? -7.873 -6.006 -11.491 1.00 97.06 240 THR A CA 1
ATOM 1826 C C . THR A 1 240 ? -7.820 -5.786 -9.977 1.00 97.06 240 THR A C 1
ATOM 1828 O O . THR A 1 240 ? -8.198 -4.722 -9.475 1.00 97.06 240 THR A O 1
ATOM 1831 N N . LYS A 1 241 ? -7.280 -6.764 -9.240 1.00 98.12 241 LYS A N 1
ATOM 1832 C CA . LYS A 1 241 ? -7.016 -6.641 -7.802 1.00 98.12 241 LYS A CA 1
ATOM 1833 C C . LYS A 1 241 ? -6.030 -5.508 -7.506 1.00 98.12 241 LYS A C 1
ATOM 1835 O O . LYS A 1 241 ? -6.342 -4.639 -6.689 1.00 98.12 241 LYS A O 1
ATOM 1840 N N . LEU A 1 242 ? -4.900 -5.472 -8.217 1.00 98.00 242 LEU A N 1
ATOM 1841 C CA . LEU A 1 242 ? -3.858 -4.451 -8.067 1.00 98.00 242 LEU A CA 1
ATOM 1842 C C . LEU A 1 242 ? -4.350 -3.034 -8.402 1.00 98.00 242 LEU A C 1
ATOM 1844 O O . LEU A 1 242 ? -4.012 -2.090 -7.690 1.00 98.00 242 LEU A O 1
ATOM 1848 N N . ALA A 1 243 ? -5.141 -2.886 -9.468 1.00 95.19 243 ALA A N 1
ATOM 1849 C CA . ALA A 1 243 ? -5.620 -1.596 -9.966 1.00 95.19 243 ALA A CA 1
ATOM 1850 C C . ALA A 1 243 ? -6.532 -0.866 -8.972 1.00 95.19 243 ALA A C 1
ATOM 1852 O O . ALA A 1 243 ? -6.591 0.360 -8.973 1.00 95.19 243 ALA A O 1
ATOM 1853 N N . GLY A 1 244 ? -7.238 -1.607 -8.118 1.00 93.38 244 GLY A N 1
ATOM 1854 C CA . GLY A 1 244 ? -8.115 -1.006 -7.117 1.00 93.38 244 GLY A CA 1
ATOM 1855 C C . GLY A 1 244 ? -8.991 -1.994 -6.361 1.00 93.38 244 GLY A C 1
ATOM 1856 O O . GLY A 1 244 ? -9.458 -1.658 -5.275 1.00 93.38 244 GLY A O 1
ATOM 1857 N N . GLY A 1 245 ? -9.180 -3.221 -6.865 1.00 97.69 245 GLY A N 1
ATOM 1858 C CA . GLY A 1 245 ? -10.010 -4.231 -6.199 1.00 97.69 245 GLY A CA 1
ATOM 1859 C C . GLY A 1 245 ? -9.592 -4.491 -4.747 1.00 97.69 245 GLY A C 1
ATOM 1860 O O . GLY A 1 245 ? -10.438 -4.535 -3.854 1.00 97.69 245 GLY A O 1
ATOM 1861 N N . ASN A 1 246 ? -8.286 -4.557 -4.482 1.00 98.44 246 ASN A N 1
ATOM 1862 C CA . ASN A 1 246 ? -7.760 -4.747 -3.129 1.00 98.44 246 ASN A CA 1
ATOM 1863 C C . ASN A 1 246 ? -8.029 -3.549 -2.212 1.00 98.44 246 ASN A C 1
ATOM 1865 O O . ASN A 1 246 ? -8.344 -3.725 -1.036 1.00 98.44 246 ASN A O 1
ATOM 1869 N N . PHE A 1 247 ? -7.926 -2.329 -2.741 1.00 96.88 247 PHE A N 1
ATOM 1870 C CA . PHE A 1 247 ? -8.205 -1.117 -1.976 1.00 96.88 247 PHE A CA 1
ATOM 1871 C C . PHE A 1 247 ? -9.699 -1.006 -1.639 1.00 96.88 247 PHE A C 1
ATOM 1873 O O . PHE A 1 247 ? -10.055 -0.745 -0.490 1.00 96.88 247 PHE A O 1
ATOM 1880 N N . LEU A 1 248 ? -10.578 -1.297 -2.605 1.00 96.50 248 LEU A N 1
ATOM 1881 C CA . LEU A 1 248 ? -12.028 -1.345 -2.392 1.00 96.50 248 LEU A CA 1
ATOM 1882 C C . LEU A 1 248 ? -12.413 -2.394 -1.338 1.00 96.50 248 LEU A C 1
ATOM 1884 O O . LEU A 1 248 ? -13.213 -2.098 -0.452 1.00 96.50 248 LEU A O 1
ATOM 1888 N N . ARG A 1 249 ? -11.798 -3.586 -1.378 1.00 98.19 249 ARG A N 1
ATOM 1889 C CA . ARG A 1 249 ? -11.965 -4.627 -0.347 1.00 98.19 249 ARG A CA 1
ATOM 1890 C C . ARG A 1 249 ? -11.630 -4.091 1.045 1.00 98.19 249 ARG A C 1
ATOM 1892 O O . ARG A 1 249 ? -12.387 -4.319 1.986 1.00 98.19 249 ARG A O 1
ATOM 1899 N N . VAL A 1 250 ? -10.499 -3.398 1.185 1.00 97.75 250 VAL A N 1
ATOM 1900 C CA . VAL A 1 250 ? -10.079 -2.816 2.467 1.00 97.75 250 VAL A CA 1
ATOM 1901 C C . VAL A 1 250 ? -11.070 -1.757 2.947 1.00 97.75 250 VAL A C 1
ATOM 1903 O O . VAL A 1 250 ? -11.482 -1.815 4.105 1.00 97.75 250 VAL A O 1
ATOM 1906 N N . MET A 1 251 ? -11.518 -0.849 2.074 1.00 95.12 251 MET A N 1
ATOM 1907 C CA . MET A 1 251 ? -12.528 0.151 2.444 1.00 95.12 251 MET A CA 1
ATOM 1908 C C . MET A 1 251 ? -13.820 -0.499 2.947 1.00 95.12 251 MET A C 1
ATOM 1910 O O . MET A 1 251 ? -14.293 -0.153 4.027 1.00 95.12 251 MET A O 1
ATOM 1914 N N . GLN A 1 252 ? -14.338 -1.500 2.231 1.00 97.00 252 GLN A N 1
ATOM 1915 C CA . GLN A 1 252 ? -15.544 -2.231 2.637 1.00 97.00 252 GLN A CA 1
ATOM 1916 C C . GLN A 1 252 ? -15.381 -2.911 4.002 1.00 97.00 252 GLN A C 1
ATOM 1918 O O . GLN A 1 252 ? -16.295 -2.898 4.823 1.00 97.00 252 GLN A O 1
ATOM 1923 N N . GLN A 1 253 ? -14.214 -3.500 4.273 1.00 98.12 253 GLN A N 1
ATOM 1924 C CA . GLN A 1 253 ? -13.938 -4.137 5.562 1.00 98.12 253 GLN A CA 1
ATOM 1925 C C . GLN A 1 253 ? -13.848 -3.116 6.705 1.00 98.12 253 GLN A C 1
ATOM 1927 O O . GLN A 1 253 ? -14.338 -3.384 7.801 1.00 98.12 253 GLN A O 1
ATOM 1932 N N . VAL A 1 254 ? -13.279 -1.935 6.458 1.00 96.50 254 VAL A N 1
ATOM 1933 C CA . VAL A 1 254 ? -13.233 -0.841 7.440 1.00 96.50 254 VAL A CA 1
ATOM 1934 C C . VAL A 1 254 ? -14.638 -0.321 7.759 1.00 96.50 254 VAL A C 1
ATOM 1936 O O . VAL A 1 254 ? -14.977 -0.139 8.930 1.00 96.50 254 VAL A O 1
ATOM 1939 N N . GLU A 1 255 ? -15.484 -0.139 6.746 1.00 94.94 255 GLU A N 1
ATOM 1940 C CA . GLU A 1 255 ? -16.887 0.248 6.935 1.00 94.94 255 GLU A CA 1
ATOM 1941 C C . GLU A 1 255 ? -17.690 -0.828 7.672 1.00 94.94 255 GLU A C 1
ATOM 1943 O O . GLU A 1 255 ? -18.491 -0.507 8.549 1.00 94.94 255 GLU A O 1
ATOM 1948 N N . LYS A 1 256 ? -17.422 -2.108 7.394 1.00 97.62 256 LYS A N 1
ATOM 1949 C CA . LYS A 1 256 ? -18.041 -3.221 8.119 1.00 97.62 256 LYS A CA 1
ATOM 1950 C C . LYS A 1 256 ? -17.733 -3.159 9.617 1.00 97.62 256 LYS A C 1
ATOM 1952 O O . LYS A 1 256 ? -18.650 -3.274 10.425 1.00 97.62 256 LYS A O 1
ATOM 1957 N N . VAL A 1 257 ? -16.474 -2.918 9.994 1.00 97.44 257 VAL A N 1
ATOM 1958 C CA . VAL A 1 257 ? -16.074 -2.787 11.409 1.00 97.44 257 VAL A CA 1
ATOM 1959 C C . VAL A 1 257 ? -16.769 -1.599 12.083 1.00 97.44 257 VAL A C 1
ATOM 1961 O O . VAL A 1 257 ? -17.231 -1.722 13.220 1.00 97.44 257 VAL A O 1
ATOM 1964 N N . ARG A 1 258 ? -16.904 -0.460 11.389 1.00 95.88 258 ARG A N 1
ATOM 1965 C CA . ARG A 1 258 ? -17.688 0.692 11.873 1.00 95.88 258 ARG A CA 1
ATOM 1966 C C . ARG A 1 258 ? -19.129 0.296 12.176 1.00 95.88 258 ARG A C 1
ATOM 1968 O O . ARG A 1 258 ? -19.649 0.634 13.240 1.00 95.88 258 ARG A O 1
ATOM 1975 N N . ASP A 1 259 ? -19.775 -0.397 11.246 1.00 96.50 259 ASP A N 1
ATOM 1976 C CA . ASP A 1 259 ? -21.189 -0.751 11.356 1.00 96.50 259 ASP A CA 1
ATOM 1977 C C . ASP A 1 259 ? -21.427 -1.798 12.453 1.00 96.50 259 ASP A C 1
ATOM 1979 O O . ASP A 1 259 ? -22.371 -1.660 13.232 1.00 96.50 259 ASP A O 1
ATOM 1983 N N . GLU A 1 260 ? -20.521 -2.766 12.609 1.00 97.62 260 GLU A N 1
ATOM 1984 C CA . GLU A 1 260 ? -20.520 -3.720 13.726 1.00 97.62 260 GLU A CA 1
ATOM 1985 C C . GLU A 1 260 ? -20.368 -3.010 15.080 1.00 97.62 260 GLU A C 1
ATOM 1987 O O . GLU A 1 260 ? -21.142 -3.259 16.008 1.00 97.62 260 GLU A O 1
ATOM 1992 N N . LYS A 1 261 ? -19.427 -2.064 15.197 1.00 94.25 261 LYS A N 1
ATOM 1993 C CA . LYS A 1 261 ? -19.231 -1.274 16.425 1.00 94.25 261 LYS A CA 1
ATOM 1994 C C . LYS A 1 261 ? -20.428 -0.376 16.734 1.00 94.25 261 LYS A C 1
ATOM 1996 O O . LYS A 1 261 ? -20.804 -0.237 17.900 1.00 94.25 261 LYS A O 1
ATOM 2001 N N . ARG A 1 262 ? -21.055 0.207 15.707 1.00 92.50 262 ARG A N 1
ATOM 2002 C CA . ARG A 1 262 ? -22.291 0.989 15.848 1.00 92.50 262 ARG A CA 1
ATOM 2003 C C . ARG A 1 262 ? -23.442 0.111 16.337 1.00 92.50 262 ARG A C 1
ATOM 2005 O O . ARG A 1 262 ? -24.130 0.505 17.275 1.00 92.50 262 ARG A O 1
ATOM 2012 N N . ALA A 1 263 ? -23.627 -1.069 15.746 1.00 96.44 263 ALA A N 1
ATOM 2013 C CA . ALA A 1 263 ? -24.662 -2.021 16.147 1.00 96.44 263 ALA A CA 1
ATOM 2014 C C . ALA A 1 263 ? -24.458 -2.532 17.583 1.00 96.44 263 ALA A C 1
ATOM 2016 O O . ALA A 1 263 ? -25.424 -2.691 18.325 1.00 96.44 263 ALA A O 1
ATOM 2017 N N . ALA A 1 264 ? -23.205 -2.714 18.004 1.00 96.50 264 ALA A N 1
ATOM 2018 C CA . ALA A 1 264 ? -22.847 -3.078 19.373 1.00 96.50 264 ALA A CA 1
ATOM 2019 C C . ALA A 1 264 ? -22.969 -1.918 20.387 1.00 96.50 264 ALA A C 1
ATOM 2021 O O . ALA A 1 264 ? -22.720 -2.118 21.575 1.00 96.50 264 ALA A O 1
ATOM 2022 N N . GLY A 1 265 ? -23.329 -0.703 19.951 1.00 95.00 265 GLY A N 1
ATOM 2023 C CA . GLY A 1 265 ? -23.489 0.454 20.834 1.00 95.00 265 GLY A CA 1
ATOM 2024 C C . GLY A 1 265 ? -22.181 0.949 21.461 1.00 95.00 265 GLY A C 1
ATOM 2025 O O . GLY A 1 265 ? -22.205 1.528 22.550 1.00 95.00 265 GLY A O 1
ATOM 2026 N N . ILE A 1 266 ? -21.035 0.719 20.805 1.00 94.19 266 ILE A N 1
ATOM 2027 C CA . ILE A 1 266 ? -19.729 1.169 21.300 1.00 94.19 266 ILE A CA 1
ATOM 2028 C C . ILE A 1 266 ? -19.687 2.702 21.315 1.00 94.19 266 ILE A C 1
ATOM 2030 O O . ILE A 1 266 ? -19.832 3.360 20.281 1.00 94.19 266 ILE A O 1
ATOM 2034 N N . LYS A 1 267 ? -19.482 3.271 22.506 1.00 91.62 267 LYS A N 1
ATOM 2035 C CA . LYS A 1 267 ? -19.371 4.721 22.712 1.00 91.62 267 LYS A CA 1
ATOM 2036 C C . LYS A 1 267 ? -18.039 5.265 22.170 1.00 91.62 267 LYS A C 1
ATOM 2038 O O . LYS A 1 267 ? -17.084 4.493 22.067 1.00 91.62 267 LYS A O 1
ATOM 2043 N N . PRO A 1 268 ? -17.967 6.569 21.839 1.00 89.62 268 PRO A N 1
ATOM 2044 C CA . PRO A 1 268 ? -16.708 7.225 21.497 1.00 89.62 268 PRO A CA 1
ATOM 2045 C C . PRO A 1 268 ? -15.631 6.980 22.552 1.00 89.62 268 PRO A C 1
ATOM 2047 O O . PRO A 1 268 ? -15.908 6.998 23.754 1.00 89.62 268 PRO A O 1
ATOM 2050 N N . TYR A 1 269 ? -14.405 6.730 22.099 1.00 83.94 269 TYR A N 1
ATOM 2051 C CA . TYR A 1 269 ? -13.272 6.602 23.002 1.00 83.94 269 TYR A CA 1
ATOM 2052 C C . TYR A 1 269 ? -12.794 7.995 23.421 1.00 83.94 269 TYR A C 1
ATOM 2054 O O . TYR A 1 269 ? -12.197 8.730 22.635 1.00 83.94 269 TYR A O 1
ATOM 2062 N N . GLU A 1 270 ? -13.030 8.349 24.681 1.00 76.25 270 GLU A N 1
ATOM 2063 C CA . GLU A 1 270 ? -12.583 9.612 25.265 1.00 76.25 270 GLU A CA 1
ATOM 2064 C C . GLU A 1 270 ? -11.328 9.384 26.116 1.00 76.25 270 GLU A C 1
ATOM 2066 O O . GLU A 1 270 ? -11.350 8.638 27.094 1.00 76.25 270 GLU A O 1
ATOM 2071 N N . ASP A 1 271 ? -10.227 10.048 25.760 1.00 65.69 271 ASP A N 1
ATOM 2072 C CA . ASP A 1 271 ? -9.114 10.251 26.685 1.00 65.69 271 ASP A CA 1
ATOM 2073 C C . ASP A 1 271 ? -9.293 11.623 27.331 1.00 65.69 271 ASP A C 1
ATOM 2075 O O . ASP A 1 271 ? -9.039 12.657 26.709 1.00 65.69 271 ASP A O 1
ATOM 2079 N N . HIS A 1 272 ? -9.725 11.645 28.591 1.00 56.56 272 HIS A N 1
ATOM 2080 C CA . HIS A 1 272 ? -9.599 12.846 29.402 1.00 56.56 272 HIS A CA 1
ATOM 2081 C C . HIS A 1 272 ? -8.123 12.994 29.776 1.00 56.56 272 HIS A C 1
ATOM 2083 O O . HIS A 1 272 ? -7.575 12.115 30.453 1.00 56.56 272 HIS A O 1
ATOM 2089 N N . PRO A 1 273 ? -7.444 14.082 29.369 1.00 53.75 273 PRO A N 1
ATOM 2090 C CA . PRO A 1 273 ? -6.160 14.400 29.954 1.00 53.75 273 PRO A CA 1
ATOM 2091 C C . PRO A 1 273 ? -6.404 14.528 31.454 1.00 53.75 273 PRO A C 1
ATOM 2093 O O . PRO A 1 273 ? -7.180 15.380 31.887 1.00 53.75 273 PRO A O 1
ATOM 2096 N N . ASN A 1 274 ? -5.772 13.674 32.257 1.00 43.91 274 ASN A N 1
ATOM 2097 C CA . ASN A 1 274 ? -5.626 13.965 33.674 1.00 43.91 274 ASN A CA 1
ATOM 2098 C C . ASN A 1 274 ? -4.768 15.230 33.743 1.00 43.91 274 ASN A C 1
ATOM 2100 O O . ASN A 1 274 ? -3.539 15.147 33.744 1.00 43.91 274 ASN A O 1
ATOM 2104 N N . PHE A 1 275 ? -5.412 16.398 33.744 1.00 44.12 275 PHE A N 1
ATOM 2105 C CA . PHE A 1 275 ? -4.787 17.646 34.139 1.00 44.12 275 PHE A CA 1
ATOM 2106 C C . PHE A 1 275 ? -4.401 17.457 35.601 1.00 44.12 275 PHE A C 1
ATOM 2108 O O . PHE A 1 275 ? -5.192 17.680 36.514 1.00 44.12 275 PHE A O 1
ATOM 2115 N N . ARG A 1 276 ? -3.187 16.955 35.842 1.00 44.84 276 ARG A N 1
ATOM 2116 C CA . ARG A 1 276 ? -2.575 17.118 37.152 1.00 44.84 276 ARG A CA 1
ATOM 2117 C C . ARG A 1 276 ? -2.523 18.623 37.367 1.00 44.84 276 ARG A C 1
ATOM 2119 O O . ARG A 1 276 ? -1.893 19.318 36.579 1.00 44.84 276 ARG A O 1
ATOM 2126 N N . ALA A 1 277 ? -3.179 19.109 38.414 1.00 48.91 277 ALA A N 1
ATOM 2127 C CA . ALA A 1 277 ? -3.221 20.521 38.800 1.00 48.91 277 ALA A CA 1
ATOM 2128 C C . ALA A 1 277 ? -1.835 21.127 39.145 1.00 48.91 277 ALA A C 1
ATOM 2130 O O . ALA A 1 277 ? -1.754 22.243 39.637 1.00 48.91 277 ALA A O 1
ATOM 2131 N N . GLU A 1 278 ? -0.751 20.398 38.878 1.00 47.22 278 GLU A N 1
ATOM 2132 C CA . GLU A 1 278 ? 0.629 20.633 39.307 1.00 47.22 278 GLU A CA 1
ATOM 2133 C C . GLU A 1 278 ? 1.597 20.528 38.103 1.00 47.22 278 GLU A C 1
ATOM 2135 O O . GLU A 1 278 ? 2.728 20.065 38.244 1.00 47.22 278 GLU A O 1
ATOM 2140 N N . ASP A 1 279 ? 1.154 20.867 36.884 1.00 45.12 279 ASP A N 1
ATOM 2141 C CA . ASP A 1 279 ? 2.061 20.991 35.733 1.00 45.12 279 ASP A CA 1
ATOM 2142 C C . ASP A 1 279 ? 2.584 22.440 35.643 1.00 45.12 279 ASP A C 1
ATOM 2144 O O . ASP A 1 279 ? 1.800 23.353 35.360 1.00 45.12 279 ASP A O 1
ATOM 2148 N N . PRO A 1 280 ? 3.887 22.692 35.885 1.00 47.56 280 PRO A N 1
ATOM 2149 C CA . PRO A 1 280 ? 4.463 24.039 35.909 1.00 47.56 280 PRO A CA 1
ATOM 2150 C C . PRO A 1 280 ? 4.475 24.743 34.540 1.00 47.56 280 PRO A C 1
ATOM 2152 O O . PRO A 1 280 ? 4.931 25.880 34.446 1.00 47.56 280 PRO A O 1
ATOM 2155 N N . TYR A 1 281 ? 3.979 24.095 33.483 1.00 50.59 281 TYR A N 1
ATOM 2156 C CA . TYR A 1 281 ? 3.857 24.665 32.140 1.00 50.59 281 TYR A CA 1
ATOM 2157 C C . TYR A 1 281 ? 2.419 24.985 31.735 1.00 50.59 281 TYR A C 1
ATOM 2159 O O . TYR A 1 281 ? 2.142 25.169 30.548 1.00 50.59 281 TYR A O 1
ATOM 2167 N N . ASN A 1 282 ? 1.496 25.068 32.695 1.00 36.75 282 ASN A N 1
ATOM 2168 C CA . ASN A 1 282 ? 0.151 25.524 32.393 1.00 36.75 282 ASN A CA 1
ATOM 2169 C C . ASN A 1 282 ? 0.218 26.984 31.921 1.00 36.75 282 ASN A C 1
ATOM 2171 O O . ASN A 1 282 ? 0.576 27.881 32.685 1.00 36.75 282 ASN A O 1
ATOM 2175 N N . CYS A 1 283 ? -0.078 27.219 30.641 1.00 41.69 283 CYS A N 1
ATOM 2176 C CA . CYS A 1 283 ? -0.183 28.559 30.084 1.00 41.69 283 CYS A CA 1
ATOM 2177 C C . CYS A 1 283 ? -1.402 29.247 30.705 1.00 41.69 283 CYS A C 1
ATOM 2179 O O . CYS A 1 283 ? -2.500 29.208 30.155 1.00 41.69 283 CYS A O 1
ATOM 2181 N N . THR A 1 284 ? -1.219 29.871 31.865 1.00 41.94 284 THR A N 1
ATOM 2182 C CA . THR A 1 284 ? -2.150 30.876 32.359 1.00 41.94 284 THR A CA 1
ATOM 2183 C C . THR A 1 284 ? -2.049 32.084 31.443 1.00 41.94 284 THR A C 1
ATOM 2185 O O . THR A 1 284 ? -0.972 32.652 31.264 1.00 41.94 284 THR A O 1
ATOM 2188 N N . THR A 1 285 ? -3.174 32.442 30.838 1.00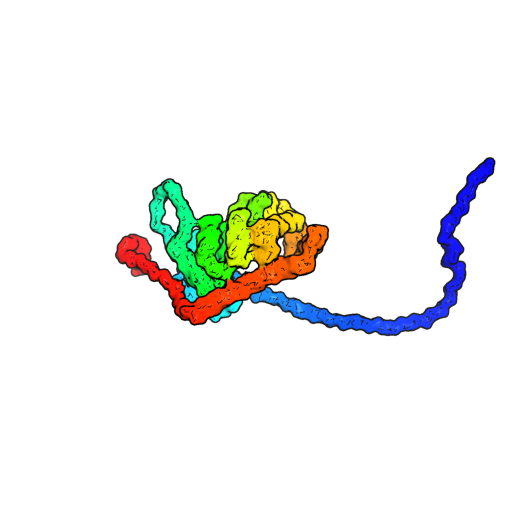 42.38 285 THR A N 1
ATOM 2189 C CA . THR A 1 285 ? -3.385 33.735 30.193 1.00 42.38 285 THR A CA 1
ATOM 2190 C C . THR A 1 285 ? -3.165 34.836 31.226 1.00 42.38 285 THR A C 1
ATOM 2192 O O . THR A 1 285 ? -3.994 35.005 32.123 1.00 42.38 285 THR A O 1
ATOM 2195 N N . SER A 1 286 ? -2.040 35.535 31.104 1.00 39.00 286 SER A N 1
ATOM 2196 C CA . SER A 1 286 ? -1.881 36.908 31.586 1.00 39.00 286 SER A CA 1
ATOM 2197 C C . SER A 1 286 ? -2.407 37.870 30.531 1.00 39.00 286 SER A C 1
ATOM 2199 O O . SER A 1 286 ? -2.170 37.587 29.333 1.00 39.00 286 SER A O 1
#

Sequence (286 aa):
MKNKKPDSAADVMKSSITTRNVTPKPQQEPPSDSISATVQIILMLFRNNKCAAPPSSVEALLFLLLVCHIRINNKTLHASKHGKRGNGSFMLLSRGTRTIIREMNRLGMMVDLSHVSTGTMRDALEVSEAPVIFSHSSAYELCNTSRNVQDDMLQSMAKNGGIIMVNFYSKFLTCSDNASVHDAVAHINHIKRVAGIDHVGLGAGYDGINFTPKGLEDVSSYPTLFAELLGVGWSIEDLTKLAGGNFLRVMQQVEKVRDEKRAAGIKPYEDHPNFRAEDPYNCTTS

InterPro domains:
  IPR008257 Peptidase M19 [PF01244] (93-253)
  IPR008257 Peptidase M19 [PS51365] (1-286)
  IPR008257 Peptidase M19 [PTHR10443] (93-284)
  IPR032466 Metal-dependent hydrolase [SSF51556] (84-263)

Foldseek 3Di:
DDDDDDDDPPPPPDDDDDDDDDDDDDDDDDDPPPPPDDDDDADEDEDDDDDDDAPVVCVVVVPPHDAYAYEDAPVNQPPDDDDDDDPDDQPARDPVVLLVLVLCLLQLYAYEPQNYAPSVLVNSLVRHQAQHEHLEE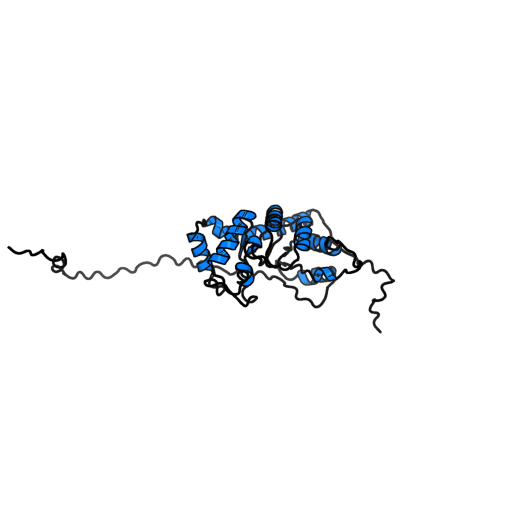FDCVQPPDRRHDYLVSLQSSLVRLYAYAYEFAQCRQRVDLEAALVSSVVRQVVSCVRNNLLHYEHRHCPPNHDGGYHQPPDPVSVVVSVVVNVVVPDDPVSVVSHHCVSVVVRSVRSVVSNVVCVVVVPDRRHDDPPPPVPDPPPPDDD

Solvent-accessible surface area (backbone atoms only — not comparable to full-atom values): 17216 Å² total; per-residue (Å²): 136,85,89,82,85,87,80,76,97,74,79,86,82,82,88,85,89,74,89,75,91,72,81,80,74,84,77,79,73,75,82,81,75,74,78,82,75,74,84,84,85,74,59,68,54,76,82,74,91,86,76,93,72,58,76,75,54,50,59,71,66,50,78,80,53,86,63,52,36,50,58,50,42,66,70,73,62,55,82,70,81,86,78,80,95,63,90,86,69,84,66,67,69,54,76,67,52,58,46,49,46,49,39,30,30,48,71,35,27,49,46,30,48,38,78,30,50,73,52,52,45,52,52,46,64,72,61,43,89,31,32,40,34,22,64,46,26,31,42,17,91,74,12,83,44,86,63,28,48,45,69,72,55,41,39,50,35,34,74,52,54,14,38,40,11,38,32,43,34,5,52,49,43,57,62,33,75,66,35,35,47,66,46,52,48,50,39,54,54,51,44,30,73,65,36,28,66,70,22,32,36,75,14,51,51,78,97,75,58,95,36,50,15,52,66,41,74,53,90,83,24,56,64,52,51,53,51,52,44,44,74,75,68,51,48,73,67,60,48,48,27,31,78,41,48,28,58,53,52,36,52,54,47,21,44,49,43,13,52,51,33,54,75,70,64,64,71,84,72,78,82,77,79,80,76,61,96,78,53,96,77,66,82,71,88,125

pLDDT: mean 73.12, std 27.96, range [25.06, 98.69]

Mean predicted aligned error: 14.66 Å